Protein 4KRU (pdb70)

CATH classification: 3.20.20.80

Organism: NCBI:txid396359

Secondary structure (DSSP, 8-state):
--SS---PPPP-TTSEEEEEE-GGG-S--HHHHHHTT--EEEEEEEETTTEE-TTHHHHHHHHHTTT-EEEEEEE--TTS-HHHHHHHHHHHHHHTT-----B-EEEE----TT--HHHHHHHHHHHHHHHHHHHS--EEEEEEHHHHHHHS-GGGGGS-EEEE-TT-SSPPP-SS-S--SEEEEEEEE--TT--S-EEEEEE-GGGB------

Structure (mmCIF, N/CA/C/O backbone):
data_4KRU
#
_entry.id   4KRU
#
_cell.length_a   47.770
_cell.length_b   57.620
_cell.length_c   73.420
_cell.angle_alpha   90.00
_cell.angle_beta   90.00
_cell.angle_gamma   90.00
#
_symmetry.space_group_name_H-M   'P 21 21 21'
#
loop_
_entity.id
_entity.type
_entity.pdbx_description
1 polymer 'Autolytic lysozyme'
2 non-polymer 2-acetamido-2-deoxy-alpha-D-glucopyranose
3 non-polymer 2-acetamido-2-deoxy-beta-D-glucopyranose
4 non-polymer 'PHOSPHATE ION'
5 water water
#
loop_
_atom_site.group_PDB
_atom_site.id
_atom_site.type_symbol
_atom_site.label_atom_id
_atom_site.label_alt_id
_atom_site.label_comp_id
_atom_site.label_asym_id
_atom_site.label_entity_id
_atom_site.label_seq_id
_atom_site.pdbx_PDB_ins_code
_atom_site.Cartn_x
_atom_site.Cartn_y
_atom_site.Cartn_z
_atom_site.occupancy
_atom_site.B_iso_or_equiv
_atom_site.auth_seq_id
_atom_site.auth_comp_id
_atom_site.auth_asym_id
_atom_site.auth_atom_id
_atom_site.pdbx_PDB_model_num
ATOM 1 N N . VAL A 1 5 ? 36.945 42.645 14.941 1.00 22.22 -7 VAL A N 1
ATOM 2 C CA . VAL A 1 5 ? 38.063 43.144 14.088 1.00 21.49 -7 VAL A CA 1
ATOM 3 C C . VAL A 1 5 ? 39.257 43.552 14.946 1.00 19.64 -7 VAL A C 1
ATOM 4 O O . VAL A 1 5 ? 39.124 44.350 15.873 1.00 20.90 -7 VAL A O 1
ATOM 8 N N . HIS A 1 6 ? 40.422 43.001 14.624 1.00 16.74 -6 HIS A N 1
ATOM 9 C CA . HIS A 1 6 ? 41.649 43.297 15.357 1.00 15.54 -6 HIS A CA 1
ATOM 10 C C . HIS A 1 6 ? 42.220 44.657 14.986 1.00 13.67 -6 HIS A C 1
ATOM 11 O O . HIS A 1 6 ? 42.214 45.040 13.817 1.00 13.85 -6 HIS A O 1
ATOM 18 N N . HIS A 1 7 ? 42.721 45.377 15.983 1.00 12.10 -5 HIS A N 1
ATOM 19 C CA . HIS A 1 7 ? 43.340 46.673 15.738 1.00 12.11 -5 HIS A CA 1
ATOM 20 C C . HIS A 1 7 ? 44.817 46.592 16.113 1.00 11.08 -5 HIS A C 1
ATOM 21 O O . HIS A 1 7 ? 45.566 47.556 15.968 1.00 10.78 -5 HIS A O 1
ATOM 28 N N . HIS A 1 8 ? 45.217 45.416 16.593 1.00 9.62 -4 HIS A N 1
ATOM 29 C CA . HIS A 1 8 ? 46.600 45.117 16.957 1.00 9.77 -4 HIS A CA 1
ATOM 30 C C . HIS A 1 8 ? 46.700 43.592 16.990 1.00 8.34 -4 HIS A C 1
ATOM 31 O O . HIS A 1 8 ? 45.678 42.907 16.931 1.00 9.56 -4 HIS A O 1
ATOM 38 N N . HIS A 1 9 ? 47.915 43.058 17.062 1.00 8.11 -3 HIS A N 1
ATOM 39 C CA . HIS A 1 9 ? 48.102 41.608 17.087 1.00 8.25 -3 HIS A CA 1
ATOM 40 C C . HIS A 1 9 ? 47.547 40.964 18.350 1.00 8.65 -3 HIS A C 1
ATOM 41 O O . HIS A 1 9 ? 47.893 41.367 19.460 1.00 10.73 -3 HIS A O 1
ATOM 48 N N . HIS A 1 10 ? 46.692 39.962 18.178 1.00 7.61 -2 HIS A N 1
ATOM 49 C CA . HIS A 1 10 ? 46.131 39.237 19.314 1.00 9.18 -2 HIS A CA 1
ATOM 50 C C . HIS A 1 10 ? 46.896 37.932 19.461 1.00 10.72 -2 HIS A C 1
ATOM 51 O O . HIS A 1 10 ? 47.494 37.444 18.502 1.00 12.62 -2 HIS A O 1
ATOM 58 N N . HIS A 1 11 ? 46.879 37.362 20.658 1.00 12.02 -1 HIS A N 1
ATOM 59 C CA . HIS A 1 11 ? 47.552 36.091 20.869 1.00 12.13 -1 HIS A CA 1
ATOM 60 C C . HIS A 1 11 ? 46.790 35.195 21.834 1.00 10.79 -1 HIS A C 1
ATOM 61 O O . HIS A 1 11 ? 46.023 35.667 22.676 1.00 10.78 -1 HIS A O 1
ATOM 68 N N . MET A 1 12 ? 47.005 33.893 21.681 1.00 9.73 1 MET A N 1
ATOM 69 C CA . MET A 1 12 ? 46.367 32.882 22.515 1.00 9.85 1 MET A CA 1
ATOM 70 C C . MET A 1 12 ? 46.651 33.134 23.990 1.00 10.02 1 MET A C 1
ATOM 71 O O . MET A 1 12 ? 47.757 33.538 24.355 1.00 10.22 1 MET A O 1
ATOM 76 N N . GLN A 1 13 ? 45.655 32.897 24.840 1.00 9.97 2 GLN A N 1
ATOM 77 C CA . GLN A 1 13 ? 45.843 33.097 26.271 1.00 10.30 2 GLN A CA 1
ATOM 78 C C . GLN A 1 13 ? 46.646 31.933 26.826 1.00 9.83 2 GLN A C 1
ATOM 79 O O . GLN A 1 13 ? 46.758 30.877 26.202 1.00 9.41 2 GLN A O 1
ATOM 85 N N . SER A 1 14 ? 47.201 32.135 28.012 1.00 9.92 3 SER A N 1
ATOM 86 C CA . SER A 1 14 ? 47.961 31.091 28.673 1.00 10.08 3 SER A CA 1
ATOM 87 C C . SER A 1 14 ? 47.023 30.404 29.654 1.00 10.03 3 SER A C 1
ATOM 88 O O . SER A 1 14 ? 45.901 30.864 29.882 1.00 9.60 3 SER A O 1
ATOM 91 N N . ARG A 1 15 ? 47.472 29.295 30.223 1.00 9.48 4 ARG A N 1
ATOM 92 C CA . ARG A 1 15 ? 46.654 28.591 31.194 1.00 9.75 4 ARG A CA 1
ATOM 93 C C . ARG A 1 15 ? 46.418 29.500 32.392 1.00 10.25 4 ARG A C 1
ATOM 94 O O . ARG A 1 15 ? 47.209 30.404 32.671 1.00 11.59 4 ARG A O 1
ATOM 102 N N . ASN A 1 16 ? 45.315 29.260 33.088 1.00 9.83 5 ASN A N 1
ATOM 103 C CA . ASN A 1 16 ? 44.962 30.039 34.263 1.00 12.06 5 ASN A CA 1
ATOM 104 C C . ASN A 1 16 ? 44.217 29.112 35.211 1.00 12.20 5 ASN A C 1
ATOM 105 O O . ASN A 1 16 ? 43.284 28.419 34.806 1.00 11.42 5 ASN A O 1
ATOM 110 N N . ASN A 1 17 ? 44.636 29.100 36.472 1.00 14.48 6 ASN A N 1
ATOM 111 C CA . ASN A 1 17 ? 44.028 28.236 37.476 1.00 16.48 6 ASN A CA 1
ATOM 112 C C . ASN A 1 17 ? 42.536 28.500 37.668 1.00 16.78 6 ASN A C 1
ATOM 113 O O . ASN A 1 17 ? 41.817 27.654 38.201 1.00 17.87 6 ASN A O 1
ATOM 118 N N . ASN A 1 18 ? 42.068 29.665 37.231 1.00 15.19 7 ASN A N 1
ATOM 119 C CA . ASN A 1 18 ? 40.656 29.999 37.378 1.00 16.03 7 ASN A CA 1
ATOM 120 C C . ASN A 1 18 ? 39.773 29.494 36.242 1.00 13.61 7 ASN A C 1
ATOM 121 O O . ASN A 1 18 ? 38.551 29.619 36.302 1.00 13.52 7 ASN A O 1
ATOM 126 N N . ASN A 1 19 ? 40.380 28.931 35.202 1.00 11.78 8 ASN A N 1
ATOM 127 C CA . ASN A 1 19 ? 39.589 28.390 34.105 1.00 10.69 8 ASN A CA 1
ATOM 128 C C . ASN A 1 19 ? 38.976 27.081 34.584 1.00 9.61 8 ASN A C 1
ATOM 129 O O . ASN A 1 19 ? 39.385 26.533 35.607 1.00 9.92 8 ASN A O 1
ATOM 134 N N . LEU A 1 20 ? 37.992 26.587 33.845 1.00 8.83 9 LEU A N 1
ATOM 135 C CA . LEU A 1 20 ? 37.339 25.334 34.193 1.00 8.70 9 LEU A CA 1
ATOM 136 C C . LEU A 1 20 ? 38.293 24.162 33.987 1.00 8.37 9 LEU A C 1
ATOM 137 O O . LEU A 1 20 ? 38.973 24.073 32.960 1.00 7.84 9 LEU A O 1
ATOM 142 N N . LYS A 1 21 ? 38.346 23.275 34.974 1.00 8.66 10 LYS A N 1
ATOM 143 C CA . LYS A 1 21 ? 39.194 22.089 34.906 1.00 8.53 10 LYS A CA 1
ATOM 144 C C . LYS A 1 21 ? 38.416 21.041 34.124 1.00 6.69 10 LYS A C 1
ATOM 145 O O . LYS A 1 21 ? 37.311 20.671 34.513 1.00 7.45 10 LYS A O 1
ATOM 151 N N . GLY A 1 22 ? 38.980 20.552 33.028 1.00 5.81 11 GLY A N 1
ATOM 152 C CA . GLY A 1 22 ? 38.259 19.559 32.259 1.00 6.42 11 GLY A CA 1
ATOM 153 C C . GLY A 1 22 ? 39.061 18.366 31.787 1.00 6.41 11 GLY A C 1
ATOM 154 O O . GLY A 1 22 ? 40.292 18.336 31.883 1.00 6.76 11 GLY A O 1
ATOM 155 N N . ILE A 1 23 ? 38.337 17.362 31.307 1.00 6.31 12 ILE A N 1
ATOM 156 C CA . ILE A 1 23 ? 38.936 16.157 30.749 1.00 6.30 12 ILE A CA 1
ATOM 157 C C . ILE A 1 23 ? 38.031 15.748 29.600 1.00 6.87 12 ILE A C 1
ATOM 158 O O . ILE A 1 23 ? 36.935 16.291 29.438 1.00 6.54 12 ILE A O 1
ATOM 163 N N . ASP A 1 24 ? 38.502 14.829 28.773 1.00 5.89 13 ASP A N 1
ATOM 164 C CA . ASP A 1 24 ? 37.668 14.303 27.705 1.00 6.54 13 ASP A CA 1
ATOM 165 C C . ASP A 1 24 ? 37.971 12.820 27.653 1.00 6.41 13 ASP A C 1
ATOM 166 O O . ASP A 1 24 ? 39.110 12.395 27.865 1.00 6.64 13 ASP A O 1
ATOM 171 N N . VAL A 1 25 ? 36.929 12.034 27.420 1.00 6.05 14 VAL A N 1
ATOM 172 C CA . VAL A 1 25 ? 37.055 10.588 27.402 1.00 6.64 14 VAL A CA 1
ATOM 173 C C . VAL A 1 25 ? 36.279 9.949 26.262 1.00 6.84 14 VAL A C 1
ATOM 174 O O . VAL A 1 25 ? 35.440 10.590 25.624 1.00 6.57 14 VAL A O 1
ATOM 178 N N . SER A 1 26 ? 36.575 8.675 26.027 1.00 6.07 15 SER A N 1
ATOM 179 C CA . SER A 1 26 ? 35.929 7.880 24.990 1.00 6.99 15 SER A CA 1
ATOM 180 C C . SER A 1 26 ? 35.948 6.429 25.452 1.00 7.89 15 SER A C 1
ATOM 181 O O . SER A 1 26 ? 36.447 6.121 26.538 1.00 7.20 15 SER A O 1
ATOM 184 N N . ASN A 1 27 ? 35.415 5.540 24.622 1.00 9.25 16 ASN A N 1
ATOM 185 C CA . ASN A 1 27 ? 35.377 4.116 24.943 1.00 10.18 16 ASN A CA 1
ATOM 186 C C . ASN A 1 27 ? 36.766 3.578 25.287 1.00 10.30 16 ASN A C 1
ATOM 187 O O . ASN A 1 27 ? 36.894 2.589 26.005 1.00 11.19 16 ASN A O 1
ATOM 192 N N . TRP A 1 28 ? 37.799 4.232 24.764 1.00 9.44 17 TRP A N 1
ATOM 193 C CA . TRP A 1 28 ? 39.186 3.840 25.014 1.00 10.44 17 TRP A CA 1
ATOM 194 C C . TRP A 1 28 ? 39.487 3.771 26.512 1.00 11.27 17 TRP A C 1
ATOM 195 O O . TRP A 1 28 ? 40.311 2.966 26.949 1.00 12.45 17 TRP A O 1
ATOM 206 N N . LYS A 1 29 ? 38.807 4.605 27.296 1.00 10.57 18 LYS A N 1
ATOM 207 C CA . LYS A 1 29 ? 39.011 4.647 28.741 1.00 10.97 18 LYS A CA 1
ATOM 208 C C . LYS A 1 29 ? 38.183 3.623 29.518 1.00 10.86 18 LYS A C 1
ATOM 209 O O . LYS A 1 29 ? 38.418 3.405 30.704 1.00 12.54 18 LYS A O 1
ATOM 215 N N . GLY A 1 30 ? 37.211 3.002 28.859 1.00 10.45 19 GLY A N 1
ATOM 216 C CA . GLY A 1 30 ? 36.388 2.015 29.538 1.00 11.10 19 GLY A CA 1
ATOM 217 C C . GLY A 1 30 ? 35.583 2.595 30.689 1.00 10.78 19 GLY A C 1
ATOM 218 O O . GLY A 1 30 ? 35.139 3.745 30.628 1.00 10.60 19 GLY A O 1
ATOM 219 N N . ASN A 1 31 ? 35.394 1.802 31.742 1.00 10.94 20 ASN A N 1
ATOM 220 C CA . ASN A 1 31 ? 34.627 2.243 32.904 1.00 10.55 20 ASN A CA 1
ATOM 221 C C . ASN A 1 31 ? 35.347 3.329 33.691 1.00 10.40 20 ASN A C 1
ATOM 222 O O . ASN A 1 31 ? 36.531 3.210 33.999 1.00 11.35 20 ASN A O 1
ATOM 227 N N . ILE A 1 32 ? 34.608 4.382 34.019 1.00 8.84 21 ILE A N 1
ATOM 228 C CA . ILE A 1 32 ? 35.138 5.521 34.755 1.00 9.10 21 ILE A CA 1
ATOM 229 C C . ILE A 1 32 ? 34.331 5.766 36.029 1.00 8.88 21 ILE A C 1
ATOM 230 O O . ILE A 1 32 ? 33.109 5.619 36.033 1.00 8.61 21 ILE A O 1
ATOM 235 N N . ASN A 1 33 ? 35.018 6.119 37.112 1.00 8.70 22 ASN A N 1
ATOM 236 C CA . ASN A 1 33 ? 34.342 6.430 38.366 1.00 9.01 22 ASN A CA 1
ATOM 237 C C . ASN A 1 33 ? 34.274 7.952 38.414 1.00 9.02 22 ASN A C 1
ATOM 238 O O . ASN A 1 33 ? 35.253 8.619 38.753 1.00 7.95 22 ASN A O 1
ATOM 243 N N . PHE A 1 34 ? 33.116 8.501 38.073 1.00 9.05 23 PHE A N 1
ATOM 244 C CA . PHE A 1 34 ? 32.952 9.944 38.046 1.00 8.70 23 PHE A CA 1
ATOM 245 C C . PHE A 1 34 ? 32.880 10.627 39.397 1.00 8.64 23 PHE A C 1
ATOM 246 O O . PHE A 1 34 ? 33.048 11.838 39.485 1.00 8.83 23 PHE A O 1
ATOM 254 N N . GLU A 1 35 ? 32.636 9.865 40.456 1.00 9.86 24 GLU A N 1
ATOM 255 C CA . GLU A 1 35 ? 32.611 10.472 41.775 1.00 10.47 24 GLU A CA 1
ATOM 256 C C . GLU A 1 35 ? 34.074 10.823 42.071 1.00 9.08 24 GLU A C 1
ATOM 257 O O . GLU A 1 35 ? 34.377 11.884 42.617 1.00 9.42 24 GLU A O 1
ATOM 263 N N . SER A 1 36 ? 34.980 9.933 41.677 1.00 9.19 25 SER A N 1
ATOM 264 C CA . SER A 1 36 ? 36.407 10.169 41.869 1.00 9.26 25 SER A CA 1
ATOM 265 C C . SER A 1 36 ? 36.855 11.349 41.003 1.00 8.76 25 SER A C 1
ATOM 266 O O . SER A 1 36 ? 37.627 12.197 41.447 1.00 8.61 25 SER A O 1
ATOM 269 N N . VAL A 1 37 ? 36.366 11.400 39.766 1.00 7.72 26 VAL A N 1
ATOM 270 C CA . VAL A 1 37 ? 36.712 12.490 38.860 1.00 7.57 26 VAL A CA 1
ATOM 271 C C . VAL A 1 37 ? 36.298 13.823 39.487 1.00 7.69 26 VAL A C 1
ATOM 272 O O . VAL A 1 37 ? 37.074 14.779 39.514 1.00 8.36 26 VAL A O 1
ATOM 276 N N . LYS A 1 38 ? 35.070 13.876 39.997 1.00 7.65 27 LYS A N 1
ATOM 277 C CA . LYS A 1 38 ? 34.556 15.083 40.630 1.00 8.43 27 LYS A CA 1
ATOM 278 C C . LYS A 1 38 ? 35.413 15.489 41.831 1.00 8.60 27 LYS A C 1
ATOM 279 O O . LYS A 1 38 ? 35.735 16.665 42.007 1.00 8.95 27 LYS A O 1
ATOM 285 N N . ASN A 1 39 ? 35.794 14.511 42.648 1.00 9.13 28 ASN A N 1
ATOM 286 C CA . ASN A 1 39 ? 36.597 14.798 43.833 1.00 9.99 28 ASN A CA 1
ATOM 287 C C . ASN A 1 39 ? 38.007 15.281 43.517 1.00 10.07 28 ASN A C 1
ATOM 288 O O . ASN A 1 39 ? 38.704 15.797 44.391 1.00 10.53 28 ASN A O 1
ATOM 293 N N . ASP A 1 40 ? 38.418 15.120 42.264 1.00 9.40 29 ASP A N 1
ATOM 294 C CA . ASP A 1 40 ? 39.735 15.565 41.820 1.00 10.07 29 ASP A CA 1
ATOM 295 C C . ASP A 1 40 ? 39.681 17.042 41.431 1.00 9.72 29 ASP A C 1
ATOM 296 O O . ASP A 1 40 ? 40.703 17.646 41.105 1.00 11.78 29 ASP A O 1
ATOM 301 N N . GLY A 1 41 ? 38.486 17.622 41.469 1.00 8.64 30 GLY A N 1
ATOM 302 C CA . GLY A 1 41 ? 38.341 19.022 41.110 1.00 8.81 30 GLY A CA 1
ATOM 303 C C . GLY A 1 41 ? 37.948 19.240 39.660 1.00 8.33 30 GLY A C 1
ATOM 304 O O . GLY A 1 41 ? 37.839 20.380 39.212 1.00 9.64 30 GLY A O 1
ATOM 305 N N . VAL A 1 42 ? 37.742 18.156 38.917 1.00 8.56 31 VAL A N 1
ATOM 306 C CA . VAL A 1 42 ? 37.348 18.273 37.517 1.00 8.53 31 VAL A CA 1
ATOM 307 C C . VAL A 1 42 ? 35.945 18.884 37.462 1.00 8.10 31 VAL A C 1
ATOM 308 O O . VAL A 1 42 ? 35.080 18.539 38.267 1.00 9.28 31 VAL A O 1
ATOM 312 N N . GLU A 1 43 ? 35.723 19.791 36.515 1.00 6.88 32 GLU A N 1
ATOM 313 C CA . GLU A 1 43 ? 34.431 20.463 36.389 1.00 6.53 32 GLU A CA 1
ATOM 314 C C . GLU A 1 43 ? 33.713 20.177 35.078 1.00 7.30 32 GLU A C 1
ATOM 315 O O . GLU A 1 43 ? 32.488 20.261 35.011 1.00 7.85 32 GLU A O 1
ATOM 321 N N . VAL A 1 44 ? 34.476 19.841 34.044 1.00 6.80 33 VAL A N 1
ATOM 322 C CA . VAL A 1 44 ? 33.918 19.578 32.721 1.00 6.30 33 VAL A CA 1
ATOM 323 C C . VAL A 1 44 ? 34.418 18.268 32.131 1.00 6.05 33 VAL A C 1
ATOM 324 O O . VAL A 1 44 ? 35.607 17.949 32.221 1.00 6.94 33 VAL A O 1
ATOM 328 N N . VAL A 1 45 ? 33.506 17.513 31.526 1.00 6.25 34 VAL A N 1
ATOM 329 C CA . VAL A 1 45 ? 33.861 16.257 30.885 1.00 6.40 34 VAL A CA 1
ATOM 330 C C . VAL A 1 45 ? 33.297 16.205 29.468 1.00 6.00 34 VAL A C 1
ATOM 331 O O . VAL A 1 45 ? 32.076 16.270 29.279 1.00 6.25 34 VAL A O 1
ATOM 335 N N . TYR A 1 46 ? 34.179 16.130 28.474 1.00 6.17 35 TYR A N 1
ATOM 336 C CA . TYR A 1 46 ? 33.729 15.992 27.097 1.00 5.31 35 TYR A CA 1
ATOM 337 C C . TYR A 1 46 ? 33.744 14.495 26.831 1.00 5.90 35 TYR A C 1
ATOM 338 O O . TYR A 1 46 ? 34.659 13.778 27.255 1.00 6.03 35 TYR A O 1
ATOM 347 N N . ILE A 1 47 ? 32.722 14.034 26.125 1.00 6.41 36 ILE A N 1
ATOM 348 C CA . ILE A 1 47 ? 32.530 12.620 25.855 1.00 6.00 36 ILE A CA 1
ATOM 349 C C . ILE A 1 47 ? 32.423 12.311 24.369 1.00 5.70 36 ILE A C 1
ATOM 350 O O . ILE A 1 47 ? 31.681 12.977 23.652 1.00 6.17 36 ILE A O 1
ATOM 355 N N . LYS A 1 48 ? 33.159 11.307 23.900 1.00 6.04 37 LYS A N 1
ATOM 356 C CA . LYS A 1 48 ? 33.065 10.937 22.495 1.00 5.89 37 LYS A CA 1
ATOM 357 C C . LYS A 1 48 ? 31.710 10.283 22.259 1.00 6.62 37 LYS A C 1
ATOM 358 O O . LYS A 1 48 ? 31.290 9.398 23.011 1.00 6.37 37 LYS A O 1
ATOM 364 N N . ALA A 1 49 ? 31.028 10.716 21.207 1.00 6.49 38 ALA A N 1
ATOM 365 C CA . ALA A 1 49 ? 29.729 10.154 20.883 1.00 6.18 38 ALA A CA 1
ATOM 366 C C . ALA A 1 49 ? 29.798 9.289 19.633 1.00 6.93 38 ALA A C 1
ATOM 367 O O . ALA A 1 49 ? 29.430 8.110 19.652 1.00 7.39 38 ALA A O 1
ATOM 369 N N . THR A 1 50 ? 30.307 9.873 18.554 1.00 6.34 39 THR A N 1
ATOM 370 C CA . THR A 1 50 ? 30.360 9.186 17.274 1.00 7.03 39 THR A CA 1
ATOM 371 C C . THR A 1 50 ? 31.622 9.465 16.475 1.00 6.84 39 THR A C 1
ATOM 372 O O . THR A 1 50 ? 32.402 10.358 16.806 1.00 6.68 39 THR A O 1
ATOM 376 N N . GLU A 1 51 ? 31.811 8.680 15.417 1.00 6.60 40 GLU A N 1
ATOM 377 C CA . GLU A 1 51 ? 32.938 8.843 14.510 1.00 7.12 40 GLU A CA 1
ATOM 378 C C . GLU A 1 51 ? 32.468 8.472 13.111 1.00 7.58 40 GLU A C 1
ATOM 379 O O . GLU A 1 51 ? 31.835 7.433 12.912 1.00 7.71 40 GLU A O 1
ATOM 385 N N . GLY A 1 52 ? 32.775 9.329 12.143 1.00 7.99 41 GLY A N 1
ATOM 386 C CA . GLY A 1 52 ? 32.357 9.066 10.780 1.00 8.55 41 GLY A CA 1
ATOM 387 C C . GLY A 1 52 ? 30.846 8.984 10.726 1.00 7.77 41 GLY A C 1
ATOM 388 O O . GLY A 1 52 ? 30.156 9.695 11.451 1.00 9.01 41 GLY A O 1
ATOM 389 N N . ASN A 1 53 ? 30.316 8.120 9.870 1.00 8.82 42 ASN A N 1
ATOM 390 C CA . ASN A 1 53 ? 28.870 7.984 9.774 1.00 9.38 42 ASN A CA 1
ATOM 391 C C . ASN A 1 53 ? 28.456 6.560 10.116 1.00 10.45 42 ASN A C 1
ATOM 392 O O . ASN A 1 53 ? 27.400 6.099 9.693 1.00 12.35 42 ASN A O 1
ATOM 397 N N . TYR A 1 54 ? 29.278 5.869 10.903 1.00 9.39 43 TYR A N 1
ATOM 398 C CA . TYR A 1 54 ? 28.976 4.486 11.253 1.00 9.70 43 TYR A CA 1
ATOM 399 C C . TYR A 1 54 ? 29.324 4.060 12.678 1.00 9.53 43 TYR A C 1
ATOM 400 O O . TYR A 1 54 ? 28.712 3.141 13.214 1.00 9.84 43 TYR A O 1
ATOM 409 N N . PHE A 1 55 ? 30.296 4.716 13.300 1.00 9.33 44 PHE A N 1
ATOM 410 C CA . PHE A 1 55 ? 30.707 4.314 14.641 1.00 9.16 44 PHE A CA 1
ATOM 411 C C . PHE A 1 55 ? 30.088 5.070 15.805 1.00 8.71 44 PHE A C 1
ATOM 412 O O . PHE A 1 55 ? 30.112 6.301 15.865 1.00 8.78 44 PHE A O 1
ATOM 426 N N . LYS A 1 56 ? 29.526 4.295 16.726 1.00 7.71 45 LYS A N 1
ATOM 427 C CA . LYS A 1 56 ? 28.894 4.810 17.934 1.00 8.16 45 LYS A CA 1
ATOM 428 C C . LYS A 1 56 ? 29.737 4.395 19.130 1.00 8.08 45 LYS A C 1
ATOM 429 O O . LYS A 1 56 ? 30.046 3.211 19.295 1.00 8.36 45 LYS A O 1
ATOM 435 N N . ASP A 1 57 ? 30.107 5.359 19.966 1.00 7.43 46 ASP A N 1
ATOM 436 C CA . ASP A 1 57 ? 30.910 5.049 21.142 1.00 7.56 46 ASP A CA 1
ATOM 437 C C . ASP A 1 57 ? 29.996 4.390 22.169 1.00 7.31 46 ASP A C 1
ATOM 438 O 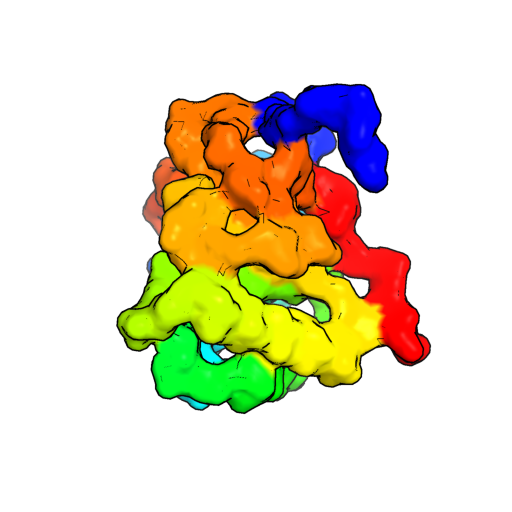O . ASP A 1 57 ? 29.058 5.010 22.670 1.00 7.54 46 ASP A O 1
ATOM 443 N N . LYS A 1 58 ? 30.277 3.129 22.473 1.00 7.08 47 LYS A N 1
ATOM 444 C CA . LYS A 1 58 ? 29.461 2.356 23.405 1.00 8.14 47 LYS A CA 1
ATOM 445 C C . LYS A 1 58 ? 29.322 2.946 24.803 1.00 8.29 47 LYS A C 1
ATOM 446 O O . LYS A 1 58 ? 28.310 2.723 25.469 1.00 9.81 47 LYS A O 1
ATOM 452 N N . TYR A 1 59 ? 30.321 3.702 25.246 1.00 6.92 48 TYR A N 1
ATOM 453 C CA . TYR A 1 59 ? 30.293 4.269 26.589 1.00 8.01 48 TYR A CA 1
ATOM 454 C C . TYR A 1 59 ? 29.693 5.663 26.718 1.00 7.12 48 TYR A C 1
ATOM 455 O O . TYR A 1 59 ? 29.635 6.208 27.819 1.00 6.95 48 TYR A O 1
ATOM 464 N N . ALA A 1 60 ? 29.229 6.235 25.612 1.00 7.30 49 ALA A N 1
ATOM 465 C CA . ALA A 1 60 ? 28.669 7.580 25.649 1.00 6.72 49 ALA A CA 1
ATOM 466 C C . ALA A 1 60 ? 27.559 7.763 26.680 1.00 7.44 49 ALA A C 1
ATOM 467 O O . ALA A 1 60 ? 27.576 8.724 27.448 1.00 6.64 49 ALA A O 1
ATOM 469 N N . LYS A 1 61 ? 26.599 6.844 26.710 1.00 6.90 50 LYS A N 1
ATOM 470 C CA . LYS A 1 61 ? 25.492 6.966 27.649 1.00 7.42 50 LYS A CA 1
ATOM 471 C C . LYS A 1 61 ? 25.910 6.851 29.109 1.00 7.44 50 LYS A C 1
ATOM 472 O O . LYS A 1 61 ? 25.531 7.687 29.933 1.00 7.37 50 LYS A O 1
ATOM 478 N N . GLN A 1 62 ? 26.691 5.829 29.442 1.00 7.57 51 GLN A N 1
ATOM 479 C CA . GLN A 1 62 ? 27.096 5.674 30.831 1.00 8.25 51 GLN A CA 1
ATOM 480 C C . GLN A 1 62 ? 28.014 6.802 31.283 1.00 8.07 51 GLN A C 1
ATOM 481 O O . GLN A 1 62 ? 28.000 7.182 32.453 1.00 7.96 51 GLN A O 1
ATOM 487 N N . ASN A 1 63 ? 28.803 7.350 30.363 1.00 6.92 52 ASN A N 1
ATOM 488 C CA . ASN A 1 63 ? 29.682 8.456 30.721 1.00 7.04 52 ASN A CA 1
ATOM 489 C C . ASN A 1 63 ? 28.852 9.712 30.966 1.00 6.65 52 ASN A C 1
ATOM 490 O O . ASN A 1 63 ? 29.089 10.448 31.924 1.00 7.14 52 ASN A O 1
ATOM 495 N N . TYR A 1 64 ? 27.867 9.941 30.104 1.00 5.82 53 T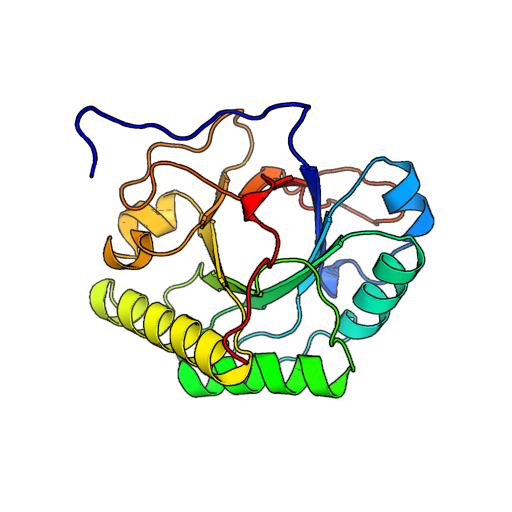YR A N 1
ATOM 496 C CA . TYR A 1 64 ? 26.987 11.094 30.240 1.00 6.87 53 TYR A CA 1
ATOM 497 C C . TYR A 1 64 ? 26.217 11.045 31.562 1.00 6.87 53 TYR A C 1
ATOM 498 O O . TYR A 1 64 ? 26.227 12.005 32.333 1.00 6.60 53 TYR A O 1
ATOM 507 N N . GLU A 1 65 ? 25.553 9.923 31.825 1.00 6.70 54 GLU A N 1
ATOM 508 C CA . GLU A 1 65 ? 24.773 9.788 33.050 1.00 7.33 54 GLU A CA 1
ATOM 509 C C . GLU A 1 65 ? 25.655 9.765 34.294 1.00 6.97 54 GLU A C 1
ATOM 510 O O . GLU A 1 65 ? 25.304 10.351 35.321 1.00 7.34 54 GLU A O 1
ATOM 516 N N . GLY A 1 66 ? 26.803 9.100 34.201 1.00 6.61 55 GLY A N 1
ATOM 517 C CA . GLY A 1 66 ? 27.712 9.030 35.332 1.00 7.59 55 GLY A CA 1
ATOM 518 C C . GLY A 1 66 ? 28.261 10.393 35.714 1.00 6.79 55 GLY A C 1
ATOM 519 O O . GLY A 1 66 ? 28.348 10.739 36.894 1.00 7.86 55 GLY A O 1
ATOM 520 N N . ALA A 1 67 ? 28.632 11.181 34.713 1.00 5.81 56 ALA A N 1
ATOM 521 C CA . ALA A 1 67 ? 29.172 12.510 34.967 1.00 6.76 56 ALA A CA 1
ATOM 522 C C . ALA A 1 67 ? 28.088 13.446 35.488 1.00 5.68 56 ALA A C 1
ATOM 523 O O . ALA A 1 67 ? 28.291 14.173 36.463 1.00 6.81 56 ALA A O 1
ATOM 525 N N . LYS A 1 68 ? 26.924 13.418 34.849 1.00 5.89 57 LYS A N 1
ATOM 526 C CA . LYS A 1 68 ? 25.835 14.294 35.254 1.00 7.04 57 LYS A CA 1
ATOM 527 C C . LYS A 1 68 ? 25.323 14.039 36.665 1.00 6.43 57 LYS A C 1
ATOM 528 O O . LYS A 1 68 ? 24.973 14.984 37.371 1.00 7.02 57 LYS A O 1
ATOM 534 N N . GLU A 1 69 ? 25.286 12.780 37.094 1.00 6.99 58 GLU A N 1
ATOM 535 C CA . GLU A 1 69 ? 24.785 12.498 38.433 1.00 7.53 58 GLU A CA 1
ATOM 536 C C . GLU A 1 69 ? 25.718 13.013 39.526 1.00 7.37 58 GLU A C 1
ATOM 537 O O . GLU A 1 69 ? 25.332 13.084 40.693 1.00 7.85 58 GLU A O 1
ATOM 543 N N . GLN A 1 70 ? 26.939 13.389 39.146 1.00 7.00 59 GLN A N 1
ATOM 544 C CA . GLN A 1 70 ? 27.902 13.942 40.092 1.00 8.06 59 GLN A CA 1
ATOM 545 C C . GLN A 1 70 ? 27.972 15.466 39.945 1.00 8.37 59 GLN A C 1
ATOM 546 O O . GLN A 1 70 ? 28.777 16.126 40.601 1.00 9.68 59 GLN A O 1
ATOM 552 N N . GLY A 1 71 ? 27.137 16.020 39.069 1.00 7.04 60 GLY A N 1
ATOM 553 C CA . GLY A 1 71 ? 27.107 17.464 38.886 1.00 8.01 60 GLY A CA 1
ATOM 554 C C . GLY A 1 71 ? 28.153 18.039 37.952 1.00 8.68 60 GLY A C 1
ATOM 555 O O . GLY A 1 71 ? 28.380 19.250 37.938 1.00 10.61 60 GLY A O 1
ATOM 556 N N . LEU A 1 72 ? 28.795 17.182 37.169 1.00 7.24 61 LEU A N 1
ATOM 557 C CA . LEU A 1 72 ? 29.809 17.641 36.233 1.00 7.30 61 LEU A CA 1
ATOM 558 C C . LEU A 1 72 ? 29.154 18.166 34.965 1.00 7.68 61 LEU A C 1
ATOM 559 O O . LEU A 1 72 ? 28.129 17.640 34.525 1.00 8.60 61 LEU A O 1
ATOM 564 N N . SER A 1 73 ? 29.725 19.223 34.396 1.00 7.29 62 SER A N 1
ATOM 565 C CA . SER A 1 73 ? 29.213 19.770 33.146 1.00 7.64 62 SER A CA 1
ATOM 566 C C . SER A 1 73 ? 29.712 18.831 32.061 1.00 7.16 62 SER A C 1
ATOM 567 O O . SER A 1 73 ? 30.837 18.331 32.138 1.00 8.60 62 SER A O 1
ATOM 570 N N . VAL A 1 74 ? 28.889 18.588 31.050 1.00 6.93 63 VAL A N 1
ATOM 571 C CA . VAL A 1 74 ? 29.284 17.676 29.990 1.00 7.05 63 VAL A CA 1
ATOM 572 C C . VAL A 1 74 ? 29.055 18.199 28.586 1.00 6.58 63 VAL A C 1
ATOM 573 O O . VAL A 1 74 ? 28.173 19.022 28.344 1.00 6.61 63 VAL A O 1
ATOM 577 N N . GLY A 1 75 ? 29.879 17.707 27.669 1.00 6.01 64 GLY A N 1
ATOM 578 C CA . GLY A 1 75 ? 29.769 18.053 26.269 1.00 6.16 64 GLY A CA 1
ATOM 579 C C . GLY A 1 75 ? 30.083 16.792 25.487 1.00 5.48 64 GLY A C 1
ATOM 580 O O . GLY A 1 75 ? 30.644 15.841 26.041 1.00 6.04 64 GLY A O 1
ATOM 581 N N . PHE A 1 76 ? 29.717 16.772 24.212 1.00 5.47 65 PHE A N 1
ATOM 582 C CA . PHE A 1 76 ? 29.979 15.620 23.354 1.00 5.54 65 PHE A CA 1
ATOM 583 C C . PHE A 1 76 ? 30.785 16.047 22.140 1.00 5.28 65 PHE A C 1
ATOM 584 O O . PHE A 1 76 ? 30.695 17.195 21.697 1.00 5.63 65 PHE A O 1
ATOM 592 N N . TYR A 1 77 ? 31.575 15.126 21.601 1.00 5.37 66 TYR A N 1
ATOM 593 C CA . TYR A 1 77 ? 32.327 15.429 20.397 1.00 5.73 66 TYR A CA 1
ATOM 594 C C . TYR A 1 77 ? 32.172 14.316 19.372 1.00 5.91 66 TYR A C 1
ATOM 595 O O . TYR A 1 77 ? 31.858 13.163 19.703 1.00 5.75 66 TYR A O 1
ATOM 604 N N . HIS A 1 78 ? 32.367 14.696 18.116 1.00 5.81 67 HIS A N 1
ATOM 605 C CA . HIS A 1 78 ? 32.265 13.790 16.986 1.00 5.70 67 HIS A CA 1
ATOM 606 C C . HIS A 1 78 ? 33.601 13.764 16.260 1.00 6.11 67 HIS A C 1
ATOM 607 O O . HIS A 1 78 ? 34.149 14.819 15.935 1.00 6.54 67 HIS A O 1
ATOM 614 N N . PHE A 1 79 ? 34.131 12.571 16.013 1.00 5.95 68 PHE A N 1
ATOM 615 C CA . PHE A 1 79 ? 35.393 12.464 15.295 1.00 6.39 68 PHE A CA 1
ATOM 616 C C . PHE A 1 79 ? 35.051 12.447 13.809 1.00 6.87 68 PHE A C 1
ATOM 617 O O . PHE A 1 79 ? 34.495 11.475 13.291 1.00 7.03 68 PHE A O 1
ATOM 625 N N . PHE A 1 80 ? 35.393 13.536 13.133 1.00 7.19 69 PHE A N 1
ATOM 6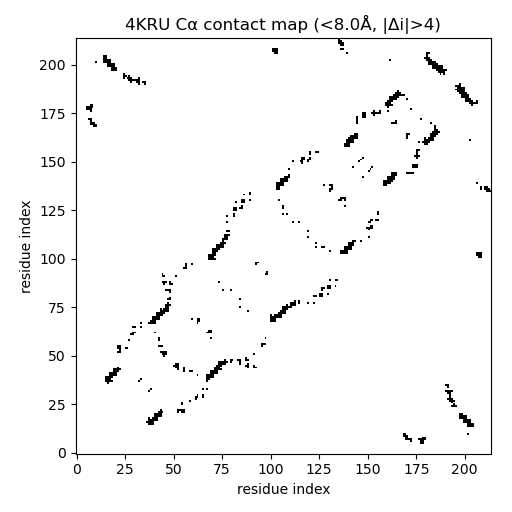26 C CA . PHE A 1 80 ? 35.102 13.707 11.716 1.00 7.23 69 PHE A CA 1
ATOM 627 C C . PHE A 1 80 ? 35.941 12.849 10.777 1.00 7.59 69 PHE A C 1
ATOM 628 O O . PHE A 1 80 ? 37.143 12.687 10.967 1.00 8.31 69 PHE A O 1
ATOM 636 N N . ARG A 1 81 ? 35.283 12.294 9.767 1.00 8.31 70 ARG A N 1
ATOM 637 C CA . ARG A 1 81 ? 35.954 11.499 8.745 1.00 8.36 70 ARG A CA 1
ATOM 638 C C . ARG A 1 81 ? 35.499 12.132 7.438 1.00 8.90 70 ARG A C 1
ATOM 639 O O . ARG A 1 81 ? 34.373 11.917 6.984 1.00 9.53 70 ARG A O 1
ATOM 647 N N . ALA A 1 82 ? 36.385 12.931 6.852 1.00 9.86 71 ALA A N 1
ATOM 648 C CA . ALA A 1 82 ? 36.100 13.672 5.628 1.00 10.97 71 ALA A CA 1
ATOM 649 C C . ALA A 1 82 ? 35.713 12.859 4.397 1.00 12.20 71 ALA A C 1
ATOM 650 O O . ALA A 1 82 ? 35.243 13.428 3.413 1.00 13.38 71 ALA A O 1
ATOM 652 N N . ASN A 1 83 ? 35.904 11.544 4.443 1.00 12.51 72 ASN A N 1
ATOM 653 C CA . ASN A 1 83 ? 35.544 10.698 3.310 1.00 14.06 72 ASN A CA 1
ATOM 654 C C . ASN A 1 83 ? 34.062 10.330 3.365 1.00 13.13 72 ASN A C 1
ATOM 655 O O . ASN A 1 83 ? 33.555 9.611 2.502 1.00 14.70 72 ASN A O 1
ATOM 660 N N . LYS A 1 84 ? 33.375 10.827 4.391 1.00 11.83 73 LYS A N 1
ATOM 661 C CA . LYS A 1 84 ? 31.945 10.589 4.571 1.00 11.77 73 LYS A CA 1
ATOM 662 C C . LYS A 1 84 ? 31.232 11.937 4.517 1.00 10.32 73 LYS A C 1
ATOM 663 O O . LYS A 1 84 ? 31.820 12.964 4.854 1.00 10.62 73 LYS A O 1
ATOM 669 N N . GLY A 1 85 ? 29.972 11.934 4.096 1.00 10.45 74 GLY A N 1
ATOM 670 C CA . GLY A 1 85 ? 29.217 13.172 4.000 1.00 10.11 74 GLY A CA 1
ATOM 671 C C . GLY A 1 85 ? 29.194 13.987 5.279 1.00 10.06 74 GLY A C 1
ATOM 672 O O . GLY A 1 85 ? 29.040 13.438 6.370 1.00 9.86 74 GLY A O 1
ATOM 673 N N . ALA A 1 86 ? 29.333 15.303 5.141 1.00 10.02 75 ALA A N 1
ATOM 674 C CA . ALA A 1 86 ? 29.339 16.207 6.287 1.00 10.29 75 ALA A CA 1
ATOM 675 C C . ALA A 1 86 ? 27.982 16.270 6.982 1.00 9.99 75 ALA A C 1
ATOM 676 O O . ALA A 1 86 ? 27.894 16.102 8.198 1.00 9.63 75 ALA A O 1
ATOM 678 N N . LYS A 1 87 ? 26.922 16.521 6.221 1.00 9.87 76 LYS A N 1
ATOM 679 C CA . LYS A 1 87 ? 25.590 16.585 6.808 1.00 10.57 76 LYS A CA 1
ATOM 680 C C . LYS A 1 87 ? 25.190 15.213 7.335 1.00 9.92 76 LYS A C 1
ATOM 681 O O . LYS A 1 87 ? 24.512 15.107 8.356 1.00 9.97 76 LYS A O 1
ATOM 687 N N . ASP A 1 88 ? 25.616 14.166 6.637 1.00 10.07 77 ASP A N 1
ATOM 688 C CA . ASP A 1 88 ? 25.325 12.798 7.048 1.00 10.82 77 ASP A CA 1
ATOM 689 C C . ASP A 1 88 ? 25.894 12.573 8.450 1.00 9.60 77 ASP A C 1
ATOM 690 O O . ASP A 1 88 ? 25.203 12.069 9.337 1.00 9.77 77 ASP A O 1
ATOM 695 N N . GLN A 1 89 ? 27.151 12.959 8.649 1.00 9.11 78 GLN A N 1
ATOM 696 C CA . GLN A 1 89 ? 27.799 12.802 9.949 1.00 8.27 78 GLN A CA 1
ATOM 697 C C . GLN A 1 89 ? 27.141 13.636 11.043 1.00 7.95 78 GLN A C 1
ATOM 698 O O . GLN A 1 89 ? 27.037 13.188 12.183 1.00 7.70 78 GLN A O 1
ATOM 704 N N . ALA A 1 90 ? 26.705 14.844 10.699 1.00 7.57 79 ALA A N 1
ATOM 705 C CA . ALA A 1 90 ? 26.050 15.717 11.666 1.00 8.46 79 ALA A CA 1
ATOM 706 C C . ALA A 1 90 ? 24.778 15.044 12.167 1.00 7.93 79 ALA A C 1
ATOM 707 O O . ALA A 1 90 ? 24.477 15.065 13.362 1.00 8.95 79 ALA A O 1
ATOM 709 N N . ASN A 1 91 ? 24.032 14.444 11.248 1.00 8.49 80 ASN A N 1
ATOM 710 C CA . ASN A 1 91 ? 22.800 13.763 11.614 1.00 8.02 80 ASN A CA 1
ATOM 711 C C . ASN A 1 91 ? 23.070 12.483 12.400 1.00 7.48 80 ASN A C 1
ATOM 712 O O . ASN A 1 91 ? 22.337 12.159 13.329 1.00 8.15 80 ASN A O 1
ATOM 717 N N . PHE A 1 92 ? 24.124 11.763 12.033 1.00 7.33 81 PHE A N 1
ATOM 718 C CA . PHE A 1 92 ? 24.487 10.528 12.727 1.00 7.76 81 PHE A CA 1
ATOM 719 C C . PHE A 1 92 ? 24.843 10.853 14.186 1.00 7.44 81 PHE A C 1
ATOM 720 O O . PHE A 1 92 ? 24.430 10.159 15.117 1.00 8.42 81 PHE A O 1
ATOM 728 N N . PHE A 1 93 ? 25.611 11.925 14.357 1.00 6.64 82 PHE A N 1
ATOM 729 C CA . PHE A 1 93 ? 26.061 12.426 15.653 1.00 7.27 82 PHE A CA 1
ATOM 730 C C . PHE A 1 93 ? 24.864 12.788 16.535 1.00 7.19 82 PHE A C 1
ATOM 731 O O . PHE A 1 93 ? 24.695 12.243 17.629 1.00 7.13 82 PHE A O 1
ATOM 739 N N . ILE A 1 94 ? 24.013 13.685 16.049 1.00 7.16 83 ILE A N 1
ATOM 740 C CA . ILE A 1 94 ? 22.850 14.107 16.820 1.00 7.42 83 ILE A CA 1
ATOM 741 C C . ILE A 1 94 ? 21.841 12.980 17.045 1.00 7.52 83 ILE A C 1
ATOM 742 O O . ILE A 1 94 ? 21.250 12.882 18.124 1.00 7.64 83 ILE A O 1
ATOM 747 N N . ASP A 1 95 ? 21.643 12.129 16.042 1.00 8.18 84 ASP A N 1
ATOM 748 C CA . ASP A 1 95 ? 20.713 11.012 16.196 1.00 7.93 84 ASP A CA 1
ATOM 749 C C . ASP A 1 95 ? 21.155 10.125 17.358 1.00 8.33 84 ASP A C 1
ATOM 750 O O . ASP A 1 95 ? 20.329 9.644 18.132 1.00 8.73 84 ASP A O 1
ATOM 755 N N . TYR A 1 96 ? 22.461 9.908 17.490 1.00 7.40 85 TYR A N 1
ATOM 756 C CA . TYR A 1 96 ? 22.951 9.070 18.575 1.00 7.39 85 TYR A CA 1
ATOM 757 C C . TYR A 1 96 ? 22.731 9.729 19.933 1.00 7.21 85 TYR A C 1
ATOM 758 O O . TYR A 1 96 ? 22.353 9.057 20.892 1.00 8.11 85 TYR A O 1
ATOM 767 N N . LEU A 1 97 ? 22.954 11.039 20.022 1.00 7.42 86 LEU A N 1
ATOM 768 C CA . LEU A 1 97 ? 22.737 11.735 21.288 1.00 6.91 86 LEU A CA 1
ATOM 769 C C . LEU A 1 97 ? 21.283 11.570 21.717 1.00 7.48 86 LEU A C 1
ATOM 770 O O . LEU A 1 97 ? 20.992 11.392 22.898 1.00 7.50 86 LEU A O 1
ATOM 775 N N . ASN A 1 98 ? 20.366 11.628 20.758 1.00 7.68 87 ASN A N 1
ATOM 776 C CA . ASN A 1 98 ? 18.961 11.452 21.090 1.00 8.85 87 ASN A CA 1
ATOM 777 C C . ASN A 1 98 ? 18.672 9.998 21.452 1.00 9.50 87 ASN A C 1
ATOM 778 O O . ASN A 1 98 ? 17.873 9.728 22.344 1.00 9.79 87 ASN A O 1
ATOM 783 N N . GLU A 1 99 ? 19.331 9.064 20.772 1.00 8.86 88 GLU A N 1
ATOM 784 C CA . GLU A 1 99 ? 19.135 7.648 21.058 1.00 10.16 88 GLU A CA 1
ATOM 785 C C . GLU A 1 99 ? 19.493 7.323 22.507 1.00 10.21 88 GLU A C 1
ATOM 786 O O . GLU A 1 99 ? 18.799 6.547 23.164 1.00 10.86 88 GLU A O 1
ATOM 792 N N . ILE A 1 100 ? 20.574 7.914 23.010 1.00 9.85 89 ILE A N 1
ATOM 793 C CA . ILE A 1 100 ? 20.997 7.650 24.382 1.00 9.41 89 ILE A CA 1
ATOM 794 C C . ILE A 1 100 ? 20.329 8.568 25.403 1.00 9.62 89 ILE A C 1
ATOM 795 O O . ILE A 1 100 ? 20.640 8.511 26.593 1.00 10.47 89 ILE A O 1
ATOM 800 N N . GLY A 1 101 ? 19.411 9.407 24.934 1.00 8.85 90 GLY A N 1
ATOM 801 C CA . GLY A 1 101 ? 18.699 10.307 25.825 1.00 8.64 90 GLY A CA 1
ATOM 802 C C . GLY A 1 101 ? 19.527 11.422 26.436 1.00 8.02 90 GLY A C 1
ATOM 803 O O . GLY A 1 101 ? 19.185 11.940 27.499 1.00 9.11 90 GLY A O 1
ATOM 804 N N . ALA A 1 102 ? 20.613 11.802 25.771 1.00 8.37 91 ALA A N 1
ATOM 805 C CA . ALA A 1 102 ? 21.471 12.872 26.272 1.00 8.64 91 ALA A CA 1
ATOM 806 C C . ALA A 1 102 ? 20.915 14.190 25.755 1.00 8.97 91 ALA A C 1
ATOM 807 O O . ALA A 1 102 ? 21.355 14.701 24.724 1.00 9.16 91 ALA A O 1
ATOM 809 N N . VAL A 1 103 ? 19.946 14.736 26.485 1.00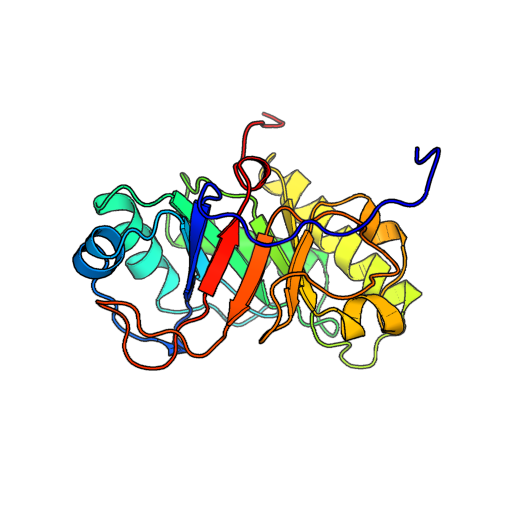 8.69 92 VAL A N 1
ATOM 810 C CA . VAL A 1 103 ? 19.286 15.972 26.084 1.00 9.08 92 VAL A CA 1
ATOM 811 C C . VAL A 1 103 ? 19.507 17.147 27.029 1.00 9.69 92 VAL A C 1
ATOM 812 O O . VAL A 1 103 ? 18.758 18.123 27.000 1.00 11.34 92 VAL A O 1
ATOM 816 N N . ASN A 1 104 ? 20.536 17.061 27.864 1.00 7.99 93 ASN A N 1
ATOM 817 C CA . ASN A 1 104 ? 20.822 18.134 28.805 1.00 8.57 93 ASN A CA 1
ATOM 818 C C . ASN A 1 104 ? 22.317 18.419 28.913 1.00 8.03 93 ASN A C 1
ATOM 819 O O . ASN A 1 104 ? 22.801 18.804 29.978 1.00 8.72 93 ASN A O 1
ATOM 824 N N . TYR A 1 105 ? 23.057 18.225 27.824 1.00 7.31 94 TYR A N 1
ATOM 825 C CA . TYR A 1 105 ? 24.487 18.511 27.860 1.00 7.08 94 TYR A CA 1
ATOM 826 C C . TYR A 1 105 ? 24.668 20.018 28.043 1.00 7.41 94 TYR A C 1
ATOM 827 O O . TYR A 1 105 ? 23.881 20.817 27.530 1.00 8.62 94 TYR A O 1
ATOM 836 N N . ASP A 1 106 ? 25.703 20.393 28.788 1.00 7.62 95 ASP A N 1
ATOM 837 C CA . ASP A 1 106 ? 25.970 21.789 29.122 1.00 8.28 95 ASP A CA 1
ATOM 838 C C . ASP A 1 106 ? 26.931 22.538 28.219 1.00 7.38 95 ASP A C 1
ATOM 839 O O . ASP A 1 106 ? 26.906 23.771 28.165 1.00 8.27 95 ASP A O 1
ATOM 844 N N . CYS A 1 107 ? 27.781 21.797 27.523 1.00 7.28 96 CYS A N 1
ATOM 845 C CA . CYS A 1 107 ? 28.802 22.407 26.695 1.00 6.86 96 CYS A CA 1
ATOM 846 C C . CYS A 1 107 ? 28.552 22.313 25.201 1.00 6.54 96 CYS A C 1
ATOM 847 O O . CYS A 1 107 ? 27.838 21.427 24.725 1.00 7.08 96 CYS A O 1
ATOM 850 N N . LYS A 1 108 ? 29.153 23.241 24.465 1.00 6.30 97 LYS A N 1
ATOM 851 C CA . LYS A 1 108 ? 28.998 23.287 23.021 1.00 6.99 97 LYS A CA 1
ATOM 852 C C . LYS A 1 108 ? 29.378 21.973 22.347 1.00 6.34 97 LYS A C 1
ATOM 853 O O . LYS A 1 108 ? 30.329 21.296 22.747 1.00 6.58 97 LYS A O 1
ATOM 859 N N . LEU A 1 109 ? 28.603 21.609 21.330 1.00 6.41 98 LEU A N 1
ATOM 860 C CA . LEU A 1 109 ? 28.830 20.381 20.575 1.00 6.19 98 LEU A CA 1
ATOM 861 C C . LEU A 1 109 ? 30.132 20.543 19.804 1.00 6.58 98 LEU A C 1
ATOM 862 O O . LEU A 1 109 ? 30.311 21.514 19.065 1.00 7.58 98 LEU A O 1
ATOM 867 N N . ALA A 1 110 ? 31.032 19.580 19.966 1.00 5.66 99 ALA A N 1
ATOM 868 C CA . ALA A 1 110 ? 32.346 19.671 19.351 1.00 5.74 99 ALA A CA 1
ATOM 869 C C . ALA A 1 110 ? 32.639 18.830 18.125 1.00 5.93 99 ALA A C 1
ATOM 870 O O . ALA A 1 110 ? 32.357 17.631 18.084 1.00 6.60 99 ALA A O 1
ATOM 872 N N . LEU A 1 111 ? 33.223 19.493 17.130 1.00 5.90 100 LEU A N 1
ATOM 873 C CA . LEU A 1 111 ? 33.653 18.853 15.897 1.00 6.64 100 LEU A CA 1
ATOM 874 C C . LEU A 1 111 ? 35.135 18.560 16.091 1.00 6.77 100 LEU A C 1
ATOM 875 O O . LEU A 1 111 ? 35.941 19.481 16.219 1.00 7.42 100 LEU A O 1
ATOM 880 N N . ASP A 1 112 ? 35.486 17.283 16.136 1.00 6.01 101 ASP A N 1
ATOM 881 C CA . ASP A 1 112 ? 36.875 16.867 16.288 1.00 6.04 101 ASP A CA 1
ATOM 882 C C . ASP A 1 112 ? 37.402 16.641 14.869 1.00 5.51 101 ASP A C 1
ATOM 883 O O . ASP A 1 112 ? 37.081 15.634 14.236 1.00 6.25 101 ASP A O 1
ATOM 888 N N . ILE A 1 113 ? 38.175 17.598 14.361 1.00 5.67 102 ILE A N 1
ATOM 889 C CA . ILE A 1 113 ? 38.736 17.494 13.017 1.00 6.62 102 ILE A CA 1
ATOM 890 C C . ILE A 1 113 ? 40.256 17.468 13.133 1.00 6.08 102 ILE A C 1
ATOM 891 O O . ILE A 1 113 ? 40.882 18.446 13.551 1.00 6.70 102 ILE A O 1
ATOM 896 N N . GLU A 1 114 ? 40.844 16.336 12.762 1.00 7.34 103 GLU A N 1
ATOM 897 C CA . GLU A 1 114 ? 42.285 16.166 12.875 1.00 7.84 103 GLU A CA 1
ATOM 898 C C . GLU A 1 114 ? 42.911 15.273 11.806 1.00 7.99 103 GLU A C 1
ATOM 899 O O . GLU A 1 114 ? 44.065 14.866 11.940 1.00 8.86 103 GLU A O 1
ATOM 905 N N . THR A 1 115 ? 42.146 14.956 10.767 1.00 8.75 104 THR A N 1
ATOM 906 C CA . THR A 1 115 ? 42.638 14.141 9.658 1.00 8.31 104 THR A CA 1
ATOM 907 C C . THR A 1 115 ? 42.019 14.702 8.385 1.00 8.32 104 THR A C 1
ATOM 908 O O . THR A 1 115 ? 40.899 15.210 8.405 1.00 8.61 104 THR A O 1
ATOM 912 N N . THR A 1 116 ? 42.741 14.610 7.274 1.00 9.03 105 THR A N 1
ATOM 913 C CA . THR A 1 116 ? 42.240 15.138 6.011 1.00 10.54 105 THR A CA 1
ATOM 914 C C . THR A 1 116 ? 41.524 14.104 5.156 1.00 10.94 105 THR A C 1
ATOM 915 O O . THR A 1 116 ? 40.636 14.445 4.374 1.00 12.05 105 THR A O 1
ATOM 919 N N . GLU A 1 117 ? 41.917 12.842 5.306 1.00 11.71 106 GLU A N 1
ATOM 920 C CA . GLU A 1 117 ? 41.349 11.760 4.513 1.00 12.53 106 GLU A CA 1
ATOM 921 C C . GLU A 1 117 ? 41.596 12.082 3.037 1.00 13.44 106 GLU A C 1
ATOM 922 O O . GLU A 1 117 ? 40.837 11.669 2.160 1.00 14.95 106 GLU A O 1
ATOM 928 N N . GLY A 1 118 ? 42.661 12.839 2.780 1.00 13.29 107 GLY A N 1
ATOM 929 C CA . GLY A 1 118 ? 43.020 13.201 1.419 1.00 13.89 107 GLY A CA 1
ATOM 930 C C . GLY A 1 118 ? 42.353 14.439 0.848 1.00 14.58 107 GLY A C 1
ATOM 931 O O . GLY A 1 118 ? 42.657 14.844 -0.274 1.00 16.21 107 GLY A O 1
ATOM 932 N N . VAL A 1 119 ? 41.454 15.052 1.611 1.00 13.70 108 VAL A N 1
ATOM 933 C CA . VAL A 1 119 ? 40.746 16.241 1.144 1.00 12.69 108 VAL A CA 1
ATOM 934 C C . VAL A 1 119 ? 41.572 17.520 1.292 1.00 13.09 108 VAL A C 1
ATOM 935 O O . VAL A 1 119 ? 42.223 17.737 2.314 1.00 13.66 108 VAL A O 1
ATOM 939 N N . GLY A 1 120 ? 41.526 18.361 0.261 1.00 12.69 109 GLY A N 1
ATOM 940 C CA . GLY A 1 120 ? 42.268 19.612 0.261 1.00 12.23 109 GLY A CA 1
ATOM 941 C C . GLY A 1 120 ? 41.812 20.620 1.300 1.00 11.60 109 GLY A C 1
ATOM 942 O O . GLY A 1 120 ? 40.743 20.478 1.889 1.00 11.77 109 GLY A O 1
ATOM 943 N N . VAL A 1 121 ? 42.619 21.657 1.504 1.00 11.99 110 VAL A N 1
ATOM 944 C CA . VAL A 1 121 ? 42.329 22.689 2.497 1.00 11.18 110 VAL A CA 1
ATOM 945 C C . VAL A 1 121 ? 40.965 23.362 2.370 1.00 11.07 110 VAL A C 1
ATOM 946 O O . VAL A 1 121 ? 40.182 23.366 3.318 1.00 10.32 110 VAL A O 1
ATOM 950 N N . ARG A 1 122 ? 40.681 23.941 1.209 1.00 11.19 111 ARG A N 1
ATOM 951 C CA . ARG A 1 122 ? 39.408 24.620 1.004 1.00 11.15 111 ARG A CA 1
ATOM 952 C C . ARG A 1 122 ? 38.228 23.669 1.174 1.00 10.84 111 ARG A C 1
ATOM 953 O O . ARG A 1 122 ? 37.281 23.968 1.902 1.00 9.81 111 ARG A O 1
ATOM 961 N N . ASP A 1 123 ? 38.286 22.522 0.506 1.00 11.30 112 ASP A N 1
ATOM 962 C CA . ASP A 1 123 ? 37.198 21.557 0.585 1.00 11.32 112 ASP A CA 1
ATOM 963 C C . ASP A 1 123 ? 36.998 20.964 1.973 1.00 9.96 112 ASP A C 1
ATOM 964 O O . ASP A 1 123 ? 35.864 20.766 2.404 1.00 9.99 112 ASP A O 1
ATOM 969 N N . LEU A 1 124 ? 38.088 20.679 2.677 1.00 9.03 113 LEU A N 1
ATOM 970 C CA . LEU A 1 124 ? 37.964 20.108 4.013 1.00 9.40 113 LEU A CA 1
ATOM 971 C C . LEU A 1 124 ? 37.320 21.133 4.938 1.00 8.71 113 LEU A C 1
ATOM 972 O O . LEU A 1 124 ? 36.439 20.804 5.734 1.00 9.13 113 LEU A O 1
ATOM 977 N N . THR A 1 125 ? 37.756 22.383 4.820 1.00 8.52 114 THR A N 1
ATOM 978 C CA . THR A 1 125 ? 37.214 23.454 5.643 1.00 8.72 114 THR A CA 1
ATOM 979 C C . THR A 1 125 ? 35.720 23.623 5.359 1.00 9.10 114 THR A C 1
ATOM 980 O O . THR A 1 125 ? 34.922 23.809 6.277 1.00 8.80 114 THR A O 1
ATOM 984 N N . SER A 1 126 ? 35.342 23.546 4.086 1.00 8.37 115 SER A N 1
ATOM 985 C CA . SER A 1 126 ? 33.939 23.680 3.712 1.00 8.81 115 SER A CA 1
ATOM 986 C C . SER A 1 126 ? 33.115 22.538 4.302 1.00 8.21 115 SER A C 1
ATOM 987 O O . SER A 1 126 ? 31.983 22.746 4.739 1.00 8.73 115 SER A O 1
ATOM 990 N N . MET A 1 127 ? 33.681 21.334 4.313 1.00 8.90 116 MET A N 1
ATOM 991 C CA . MET A 1 127 ? 32.985 20.184 4.880 1.00 8.94 116 MET A CA 1
ATOM 992 C C . MET A 1 127 ? 32.757 20.415 6.369 1.00 9.37 116 MET A C 1
ATOM 993 O O . MET A 1 127 ? 31.685 20.126 6.894 1.00 8.91 116 MET A O 1
ATOM 998 N N . CYS A 1 128 ? 33.773 20.938 7.048 1.00 8.24 117 CYS A N 1
ATOM 999 C CA . CYS A 1 128 ? 33.655 21.214 8.475 1.00 8.45 117 CYS A CA 1
ATOM 1000 C C . CYS A 1 128 ? 32.542 22.222 8.733 1.00 8.30 117 CYS A C 1
ATOM 1001 O O . CYS A 1 128 ? 31.748 22.056 9.657 1.00 8.67 117 CYS A O 1
ATOM 1004 N N . ILE A 1 129 ? 32.483 23.267 7.912 1.00 8.38 118 ILE A N 1
ATOM 1005 C CA . ILE A 1 129 ? 31.454 24.285 8.067 1.00 9.05 118 ILE A CA 1
ATOM 1006 C C . ILE A 1 129 ? 30.066 23.681 7.861 1.00 8.67 118 ILE A C 1
ATOM 1007 O O . ILE A 1 129 ? 29.143 23.977 8.616 1.00 9.04 118 ILE A O 1
ATOM 1012 N N . GLU A 1 130 ? 29.920 22.828 6.850 1.00 9.43 119 GLU A N 1
ATOM 1013 C CA . GLU A 1 130 ? 28.628 22.194 6.600 1.00 9.85 119 GLU A CA 1
ATOM 1014 C C . GLU A 1 130 ? 28.212 21.362 7.807 1.00 9.08 119 GLU A C 1
ATOM 1015 O O . GLU A 1 130 ? 27.050 21.372 8.206 1.00 9.41 119 GLU A O 1
ATOM 1021 N N . PHE A 1 131 ? 29.169 20.644 8.388 1.00 8.68 120 PHE A N 1
ATOM 1022 C CA . PHE A 1 131 ? 28.895 19.823 9.563 1.00 8.03 120 PHE A CA 1
ATOM 1023 C C . PHE A 1 131 ? 28.420 20.705 10.721 1.00 7.43 120 PHE A C 1
ATOM 1024 O O . PHE A 1 131 ? 27.372 20.456 11.317 1.00 7.77 120 PHE A O 1
ATOM 1032 N N . LEU A 1 132 ? 29.198 21.737 11.030 1.00 7.56 121 LEU A N 1
ATOM 1033 C CA . LEU A 1 132 ? 28.874 22.651 12.119 1.00 6.93 121 LEU A CA 1
ATOM 1034 C C . LEU A 1 132 ? 27.507 23.301 11.946 1.00 7.25 121 LEU A C 1
ATOM 1035 O O . LEU A 1 132 ? 26.712 23.353 12.884 1.00 7.48 121 LEU A O 1
ATOM 1040 N N . GLU A 1 133 ? 27.227 23.787 10.742 1.00 8.42 122 GLU A N 1
ATOM 1041 C CA . GLU A 1 133 ? 25.951 24.436 10.488 1.00 8.58 122 GLU A CA 1
ATOM 1042 C C . GLU A 1 133 ? 24.774 23.464 10.543 1.00 8.64 122 GLU A C 1
ATOM 1043 O O . GLU A 1 133 ? 23.682 23.842 10.960 1.00 9.38 122 GLU A O 1
ATOM 1049 N N . GLU A 1 134 ? 24.989 22.216 10.136 1.00 8.66 123 GLU A N 1
ATOM 1050 C CA . GLU A 1 134 ? 23.911 21.234 10.191 1.00 8.69 123 GLU A CA 1
ATOM 1051 C C . GLU A 1 134 ? 23.640 20.888 11.658 1.00 8.72 123 GLU A C 1
ATOM 1052 O O . GLU A 1 134 ? 22.492 20.724 12.061 1.00 9.36 123 GLU A O 1
ATOM 1058 N N . VAL A 1 135 ? 24.697 20.778 12.459 1.00 7.50 124 VAL A N 1
ATOM 1059 C CA . VAL A 1 135 ? 24.522 20.485 13.880 1.00 8.04 124 VAL A CA 1
ATOM 1060 C C . VAL A 1 135 ? 23.735 21.627 14.525 1.00 8.48 124 VAL A C 1
ATOM 1061 O O . VAL A 1 135 ? 22.841 21.395 15.336 1.00 8.35 124 VAL A O 1
ATOM 1065 N N . LYS A 1 136 ? 24.072 22.862 14.160 1.00 8.13 125 LYS A N 1
ATOM 1066 C CA . LYS A 1 136 ? 23.377 24.028 14.696 1.00 9.56 125 LYS A CA 1
ATOM 1067 C C . LYS A 1 136 ? 21.904 24.004 14.292 1.00 9.76 125 LYS A C 1
ATOM 1068 O O . LYS A 1 136 ? 21.025 24.280 15.108 1.00 8.84 125 LYS A O 1
ATOM 1074 N N . ARG A 1 137 ? 21.639 23.671 13.033 1.00 9.57 126 ARG A N 1
ATOM 1075 C CA . ARG A 1 137 ? 20.270 23.611 12.533 1.00 9.87 126 ARG A CA 1
ATOM 1076 C C . ARG A 1 137 ? 19.446 22.559 13.273 1.00 9.98 126 ARG A C 1
ATOM 1077 O O . ARG A 1 137 ? 18.319 22.818 13.693 1.00 11.86 126 ARG A O 1
ATOM 1085 N N . LEU A 1 138 ? 20.021 21.373 13.431 1.00 9.00 127 LEU A N 1
ATOM 1086 C CA . LEU A 1 138 ? 19.346 20.260 14.093 1.00 9.38 127 LEU A CA 1
ATOM 1087 C C . LEU A 1 138 ? 19.063 20.450 15.578 1.00 9.32 127 LEU A C 1
ATOM 1088 O O . LEU A 1 138 ? 17.994 20.084 16.065 1.00 11.43 127 LEU A O 1
ATOM 1093 N N . THR A 1 139 ? 20.022 21.025 16.294 1.00 8.45 128 THR A N 1
ATOM 1094 C CA . THR A 1 139 ? 19.903 21.199 17.738 1.00 8.84 128 THR A CA 1
ATOM 1095 C C . THR A 1 139 ? 19.487 22.576 18.227 1.00 8.13 128 THR A C 1
ATOM 1096 O O . THR A 1 139 ? 18.962 22.710 19.333 1.00 9.19 128 THR A O 1
ATOM 1100 N N . GLY A 1 140 ? 19.739 23.597 17.416 1.00 8.51 129 GLY A N 1
ATOM 1101 C CA . GLY A 1 140 ? 19.417 24.951 17.824 1.00 8.55 129 GLY A CA 1
ATOM 1102 C C . GLY A 1 140 ? 20.433 25.426 18.849 1.00 8.48 129 GLY A C 1
ATOM 1103 O O . GLY A 1 140 ? 20.267 26.482 19.458 1.00 9.00 129 GLY A O 1
ATOM 1104 N N . LYS A 1 141 ? 21.495 24.645 19.031 1.00 8.73 130 LYS A N 1
ATOM 1105 C CA . LYS A 1 141 ? 22.542 24.964 19.995 1.00 9.34 130 LYS A CA 1
ATOM 1106 C C . LYS A 1 141 ? 23.862 25.332 19.322 1.00 9.72 130 LYS A C 1
ATOM 1107 O O . LYS A 1 141 ? 24.010 25.211 18.101 1.00 11.72 130 LYS A O 1
ATOM 1113 N N . GLU A 1 142 ? 24.824 25.772 20.126 1.00 9.30 131 GLU A N 1
ATOM 1114 C CA . GLU A 1 142 ? 26.118 26.190 19.607 1.00 8.51 131 GLU A CA 1
ATOM 1115 C C . GLU A 1 142 ? 27.175 25.098 19.525 1.00 7.42 131 GLU A C 1
ATOM 1116 O O . GLU A 1 142 ? 27.075 24.047 20.167 1.00 7.86 131 GLU A O 1
ATOM 1122 N N . VAL A 1 143 ? 28.212 25.390 18.747 1.00 7.14 132 VAL A N 1
ATOM 1123 C CA . VAL A 1 143 ? 29.288 24.449 18.485 1.00 7.47 132 VAL A CA 1
ATOM 1124 C C . VAL A 1 143 ? 30.694 24.989 18.742 1.00 7.35 132 VAL A C 1
ATOM 1125 O O . VAL A 1 143 ? 30.906 26.190 18.922 1.00 8.17 132 VAL A O 1
ATOM 1129 N N . VAL A 1 144 ? 31.656 24.073 18.751 1.00 6.50 133 VAL A N 1
ATOM 1130 C CA . VAL A 1 144 ? 33.054 24.413 18.964 1.00 6.96 133 VAL A CA 1
ATOM 1131 C C . VAL A 1 144 ? 33.887 23.459 18.121 1.00 6.36 133 VAL A C 1
ATOM 1132 O O . VAL A 1 144 ? 33.478 22.325 17.865 1.00 7.13 133 VAL A O 1
ATOM 1136 N N . VAL A 1 145 ? 35.047 23.928 17.678 1.00 5.96 134 VAL A N 1
ATOM 1137 C CA . VAL A 1 145 ? 35.930 23.115 16.858 1.00 6.24 134 VAL A CA 1
ATOM 1138 C C . VAL A 1 145 ? 37.149 22.657 17.639 1.00 6.30 134 VAL A C 1
ATOM 1139 O O . VAL A 1 145 ? 37.824 23.469 18.267 1.00 7.05 134 VAL A O 1
ATOM 1143 N N . TYR A 1 146 ? 37.410 21.354 17.617 1.00 6.44 135 TYR A N 1
ATOM 1144 C CA . TYR A 1 146 ? 38.596 20.809 18.260 1.00 5.15 135 TYR A CA 1
ATOM 1145 C C . TYR A 1 146 ? 39.573 20.393 17.175 1.00 5.28 135 TYR A C 1
ATOM 1146 O O . TYR A 1 146 ? 39.201 19.721 16.209 1.00 6.36 135 TYR A O 1
ATOM 1155 N N . THR A 1 147 ? 40.822 20.811 17.328 1.00 5.91 136 THR A N 1
ATOM 1156 C CA . THR A 1 147 ? 41.870 20.431 16.393 1.00 6.11 136 THR A CA 1
ATOM 1157 C C . THR A 1 147 ? 43.201 20.754 17.059 1.00 5.53 136 THR A C 1
ATOM 1158 O O . THR A 1 147 ? 43.223 21.190 18.215 1.00 6.71 136 THR A O 1
ATOM 1162 N N . TYR A 1 148 ? 44.307 20.511 16.365 1.00 6.67 137 TYR A N 1
ATOM 1163 C CA . TYR A 1 148 ? 45.609 20.826 16.938 1.00 6.37 137 TYR A CA 1
ATOM 1164 C C . TYR A 1 148 ? 46.308 21.885 16.096 1.00 6.34 137 TYR A C 1
ATOM 1165 O O . TYR A 1 148 ? 46.017 22.052 14.911 1.00 7.09 137 TYR A O 1
ATOM 1174 N N . THR A 1 149 ? 47.233 22.599 16.725 1.00 7.14 138 THR A N 1
ATOM 1175 C CA . THR A 1 149 ? 47.937 23.703 16.087 1.00 7.16 138 THR A CA 1
ATOM 1176 C C . THR A 1 149 ? 48.406 23.514 14.648 1.00 7.80 138 THR A C 1
ATOM 1177 O O . THR A 1 149 ? 48.018 24.285 13.767 1.00 7.98 138 THR A O 1
ATOM 1181 N N . SER A 1 150 ? 49.230 22.503 14.396 1.00 7.68 139 SER A N 1
ATOM 1182 C CA . SER A 1 150 ? 49.736 22.280 13.046 1.00 9.24 139 SER A CA 1
ATOM 1183 C C . SER A 1 150 ? 48.632 22.014 12.032 1.00 8.93 139 SER A C 1
ATOM 1184 O O . SER A 1 150 ? 48.724 22.444 10.883 1.00 8.95 139 SER A O 1
ATOM 1187 N N . PHE A 1 151 ? 47.592 21.301 12.451 1.00 7.94 140 PHE A N 1
ATOM 1188 C CA . PHE A 1 151 ? 46.487 20.998 11.551 1.00 8.54 140 PHE A CA 1
ATOM 1189 C C . PHE A 1 151 ? 45.780 22.292 11.157 1.00 8.06 140 PHE A C 1
ATOM 1190 O O . PHE A 1 151 ? 45.419 22.489 9.995 1.00 8.53 140 PHE A O 1
ATOM 1198 N N . ALA A 1 152 ? 45.584 23.175 12.129 1.00 7.62 141 ALA A N 1
ATOM 1199 C CA . ALA A 1 152 ? 44.934 24.453 11.867 1.00 9.15 141 ALA A CA 1
ATOM 1200 C C . ALA A 1 152 ? 45.758 25.296 10.898 1.00 8.76 141 ALA A C 1
ATOM 1201 O O . ALA A 1 152 ? 45.212 25.950 10.011 1.00 11.31 141 ALA A O 1
ATOM 1203 N N . ASN A 1 153 ? 47.076 25.271 11.066 1.00 8.33 142 ASN A N 1
ATOM 1204 C CA . ASN A 1 153 ? 47.960 26.066 10.223 1.00 9.16 142 ASN A CA 1
ATOM 1205 C C . ASN A 1 153 ? 48.208 25.529 8.825 1.00 10.00 142 ASN A C 1
ATOM 1206 O O . ASN A 1 153 ? 48.494 26.302 7.911 1.00 13.46 142 ASN A O 1
ATOM 1211 N N . ASN A 1 154 ? 48.087 24.219 8.642 1.00 10.03 143 ASN A N 1
ATOM 1212 C CA . ASN A 1 154 ? 48.377 23.632 7.341 1.00 11.18 143 ASN A CA 1
ATOM 1213 C C . ASN A 1 154 ? 47.255 22.928 6.598 1.00 11.00 143 ASN A C 1
ATOM 1214 O O . ASN A 1 154 ? 47.324 22.790 5.376 1.00 12.35 143 ASN A O 1
ATOM 1219 N N . ASN A 1 155 ? 46.219 22.494 7.307 1.00 10.52 144 ASN A N 1
ATOM 1220 C CA . ASN A 1 155 ? 45.157 21.747 6.645 1.00 9.84 144 ASN A CA 1
ATOM 1221 C C . ASN A 1 155 ? 43.759 22.352 6.610 1.00 9.64 144 ASN A C 1
ATOM 1222 O O . ASN A 1 155 ? 42.842 21.751 6.049 1.00 10.34 144 ASN A O 1
ATOM 1227 N N . LEU A 1 156 ? 43.597 23.537 7.190 1.00 8.55 145 LEU A N 1
ATOM 1228 C CA . LEU A 1 156 ? 42.301 24.213 7.220 1.00 8.82 145 LEU A CA 1
ATOM 1229 C C . LEU A 1 156 ? 42.497 25.693 6.896 1.00 9.09 145 LEU A C 1
ATOM 1230 O O . LEU A 1 156 ? 43.614 26.200 6.999 1.00 9.60 145 LEU A O 1
ATOM 1235 N N . ASP A 1 157 ? 41.431 26.385 6.491 1.00 9.02 146 ASP A N 1
ATOM 1236 C CA . ASP A 1 157 ? 41.566 27.811 6.206 1.00 9.15 146 ASP A CA 1
ATOM 1237 C C . ASP A 1 157 ? 40.811 28.681 7.214 1.00 9.71 146 ASP A C 1
ATOM 1238 O O . ASP A 1 157 ? 39.985 28.189 7.987 1.00 9.34 146 ASP A O 1
ATOM 1243 N N . SER A 1 158 ? 41.119 29.975 7.203 1.00 9.81 147 SER A N 1
ATOM 1244 C CA . SER A 1 158 ? 40.561 30.947 8.142 1.00 10.12 147 SER A CA 1
ATOM 1245 C C . SER A 1 158 ? 39.051 31.046 8.322 1.00 9.58 147 SER A C 1
ATOM 1246 O O . SER A 1 158 ? 38.590 31.641 9.296 1.00 10.40 147 SER A O 1
ATOM 1249 N N . ARG A 1 159 ? 38.270 30.489 7.405 1.00 9.16 148 ARG A N 1
ATOM 1250 C CA . ARG A 1 159 ? 36.822 30.566 7.559 1.00 9.45 148 ARG A CA 1
ATOM 1251 C C . ARG A 1 159 ? 36.354 29.901 8.853 1.00 8.95 148 ARG A C 1
ATOM 1252 O O . 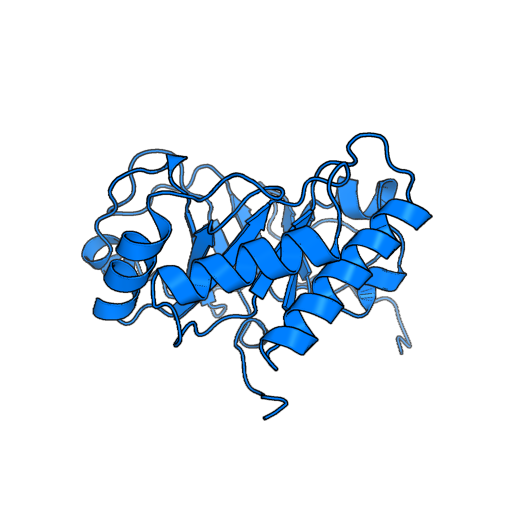ARG A 1 159 ? 35.328 30.278 9.415 1.00 10.03 148 ARG A O 1
ATOM 1260 N N . LEU A 1 160 ? 37.108 28.918 9.336 1.00 8.75 149 LEU A N 1
ATOM 1261 C CA . LEU A 1 160 ? 36.731 28.247 10.575 1.00 9.16 149 LEU A CA 1
ATOM 1262 C C . LEU A 1 160 ? 3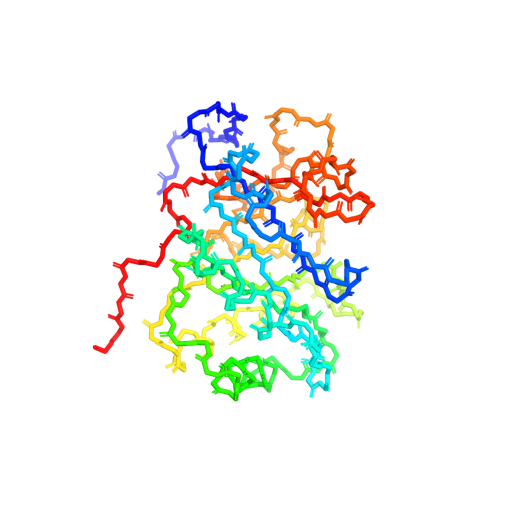6.960 29.136 11.793 1.00 10.07 149 LEU A C 1
ATOM 1263 O O . LEU A 1 160 ? 36.530 28.809 12.898 1.00 10.24 149 LEU A O 1
ATOM 1268 N N . GLY A 1 161 ? 37.629 30.267 11.582 1.00 9.67 150 GLY A N 1
ATOM 1269 C CA . GLY A 1 161 ? 37.886 31.192 12.671 1.00 9.94 150 GLY A CA 1
ATOM 1270 C C . GLY A 1 161 ? 36.621 31.873 13.160 1.00 10.54 150 GLY A C 1
ATOM 1271 O O . GLY A 1 161 ? 36.642 32.597 14.156 1.00 11.42 150 GLY A O 1
ATOM 1272 N N . ASN A 1 162 ? 35.515 31.657 12.455 1.00 10.51 151 ASN A N 1
ATOM 1273 C CA . ASN A 1 162 ? 34.245 32.248 12.854 1.00 12.04 151 ASN A CA 1
ATOM 1274 C C . ASN A 1 162 ? 33.592 31.422 13.958 1.00 11.33 151 ASN A C 1
ATOM 1275 O O . ASN A 1 162 ? 32.529 31.775 14.467 1.00 12.63 151 ASN A O 1
ATOM 1280 N N . TYR A 1 163 ? 34.243 30.322 14.324 1.00 9.22 152 TYR A N 1
ATOM 1281 C CA . TYR A 1 163 ? 33.758 29.436 15.378 1.00 8.75 152 TYR A CA 1
ATOM 1282 C C . TYR A 1 163 ? 34.796 29.401 16.490 1.00 8.79 152 TYR A C 1
ATOM 1283 O O . TYR A 1 163 ? 35.982 29.610 16.242 1.00 9.42 152 TYR A O 1
ATOM 1292 N N . PRO A 1 164 ? 34.367 29.145 17.735 1.00 7.38 153 PRO A N 1
ATOM 1293 C CA . PRO A 1 164 ? 35.349 29.096 18.820 1.00 7.55 153 PRO A CA 1
ATOM 1294 C C . PRO A 1 164 ? 36.157 27.806 18.706 1.00 6.70 153 PRO A C 1
ATOM 1295 O O . PRO A 1 164 ? 35.698 26.825 18.111 1.00 7.01 153 PRO A O 1
ATOM 1299 N N . VAL A 1 165 ? 37.357 27.804 19.276 1.00 6.56 154 VAL A N 1
ATOM 1300 C CA . VAL A 1 165 ? 38.212 26.632 19.195 1.00 6.32 154 VAL A CA 1
ATOM 1301 C C . VAL A 1 165 ? 38.624 26.034 20.537 1.00 5.85 154 VAL A C 1
ATOM 1302 O O . VAL A 1 165 ? 38.773 26.735 21.546 1.00 6.62 154 VAL A O 1
ATOM 1306 N N . TRP A 1 166 ? 38.777 24.716 20.517 1.00 5.99 155 TRP A N 1
ATOM 1307 C CA . TRP A 1 166 ? 39.229 23.912 21.646 1.00 5.57 155 TRP A CA 1
ATOM 1308 C C . TRP A 1 166 ? 40.493 23.358 20.996 1.00 5.68 155 TRP A C 1
ATOM 1309 O O . TRP A 1 166 ? 40.455 22.404 20.214 1.00 5.96 155 TRP A O 1
ATOM 1320 N N . ILE A 1 167 ? 41.611 23.998 21.311 1.00 5.81 156 ILE A N 1
ATOM 1321 C CA . ILE A 1 167 ? 42.888 23.674 20.700 1.00 6.62 156 ILE A CA 1
ATOM 1322 C C . ILE A 1 167 ? 43.782 22.740 21.497 1.00 5.74 156 ILE A C 1
ATOM 1323 O O . ILE A 1 167 ? 43.922 22.877 22.713 1.00 6.73 156 ILE A O 1
ATOM 1328 N N . ALA A 1 168 ? 44.384 21.785 20.795 1.00 5.55 157 ALA A N 1
ATOM 1329 C CA . ALA A 1 168 ? 45.285 20.827 21.416 1.00 6.10 157 ALA A CA 1
ATOM 1330 C C . ALA A 1 168 ? 46.736 21.201 21.137 1.00 6.65 157 ALA A C 1
ATOM 1331 O O . ALA A 1 168 ? 47.121 21.434 19.993 1.00 6.59 157 ALA A O 1
ATOM 1333 N N . HIS A 1 169 ? 47.529 21.276 22.197 1.00 6.42 158 HIS A N 1
ATOM 1334 C CA . HIS A 1 169 ? 48.950 21.580 22.080 1.00 5.95 158 HIS A CA 1
ATOM 1335 C C . HIS A 1 169 ? 49.572 21.217 23.419 1.00 6.99 158 HIS A C 1
ATOM 1336 O O . HIS A 1 169 ? 49.531 21.992 24.370 1.00 7.97 158 HIS A O 1
ATOM 1343 N N . TYR A 1 170 ? 50.159 20.027 23.483 1.00 7.45 159 TYR A N 1
ATOM 1344 C CA . TYR A 1 170 ? 50.722 19.534 24.731 1.00 7.87 159 TYR A CA 1
ATOM 1345 C C . TYR A 1 170 ? 52.097 20.062 25.109 1.00 9.50 159 TYR A C 1
ATOM 1346 O O . TYR A 1 170 ? 52.872 20.502 24.261 1.00 10.49 159 TYR A O 1
ATOM 1355 N N . GLY A 1 171 ? 52.374 20.018 26.409 1.00 10.77 160 GLY A N 1
ATOM 1356 C CA . GLY A 1 171 ? 53.664 20.443 26.921 1.00 12.32 160 GLY A CA 1
ATOM 1357 C C . GLY A 1 171 ? 53.972 21.925 26.911 1.00 13.52 160 GLY A C 1
ATOM 1358 O O . GLY A 1 171 ? 55.137 22.313 26.994 1.00 16.21 160 GLY A O 1
ATOM 1359 N N . VAL A 1 172 ? 52.945 22.759 26.807 1.00 11.97 161 VAL A N 1
ATOM 1360 C CA . VAL A 1 172 ? 53.149 24.202 26.806 1.00 11.18 161 VAL A CA 1
ATOM 1361 C C . VAL A 1 172 ? 52.084 24.876 27.657 1.00 11.12 161 VAL A C 1
ATOM 1362 O O . VAL A 1 172 ? 51.012 24.316 27.885 1.00 11.02 161 VAL A O 1
ATOM 1366 N N . ASN A 1 173 ? 52.390 26.078 28.131 1.00 10.98 162 ASN A N 1
ATOM 1367 C CA . ASN A 1 173 ? 51.467 26.839 28.964 1.00 11.88 162 ASN A CA 1
ATOM 1368 C C . ASN A 1 173 ? 50.543 27.687 28.097 1.00 10.37 162 ASN A C 1
ATOM 1369 O O . ASN A 1 173 ? 49.531 28.207 28.569 1.00 10.64 162 ASN A O 1
ATOM 1374 N N . THR A 1 174 ? 50.904 27.821 26.825 1.00 10.33 163 THR A N 1
ATOM 1375 C CA . THR A 1 174 ? 50.132 28.612 25.872 1.00 10.42 163 THR A CA 1
ATOM 1376 C C . THR A 1 174 ? 50.172 27.929 24.507 1.00 10.43 163 THR A C 1
ATOM 1377 O O . THR A 1 174 ? 51.238 27.547 24.035 1.00 10.08 163 THR A O 1
ATOM 1381 N N . PRO A 1 175 ? 49.008 27.757 23.859 1.00 9.16 164 PRO A N 1
ATOM 1382 C CA . PRO A 1 175 ? 48.987 27.113 22.541 1.00 10.03 164 PRO A CA 1
ATOM 1383 C C . PRO A 1 175 ? 49.834 27.923 21.562 1.00 9.63 164 PRO A C 1
ATOM 1384 O O . PRO A 1 175 ? 49.923 29.143 21.687 1.00 10.26 164 PRO A O 1
ATOM 1388 N N . GLY A 1 176 ? 50.437 27.251 20.587 1.00 9.05 165 GLY A N 1
ATOM 1389 C CA . GLY A 1 176 ? 51.277 27.941 19.622 1.00 9.33 165 GLY A CA 1
ATOM 1390 C C . GLY A 1 176 ? 50.566 28.866 18.649 1.00 9.46 165 GLY A C 1
ATOM 1391 O O . GLY A 1 176 ? 49.338 28.837 18.524 1.00 9.97 165 GLY A O 1
ATOM 1392 N N . ALA A 1 177 ? 51.352 29.697 17.963 1.00 9.59 166 ALA A N 1
ATOM 1393 C CA . ALA A 1 177 ? 50.831 30.640 16.978 1.00 10.55 166 ALA A CA 1
ATOM 1394 C C . ALA A 1 177 ? 49.888 29.886 16.053 1.00 9.87 166 ALA A C 1
ATOM 1395 O O . ALA A 1 177 ? 50.211 28.801 15.566 1.00 9.29 166 ALA A O 1
ATOM 1397 N N . ASN A 1 178 ? 48.734 30.489 15.798 1.00 10.17 167 ASN A N 1
ATOM 1398 C CA . ASN A 1 178 ? 47.691 29.870 14.998 1.00 9.20 167 ASN A CA 1
ATOM 1399 C C . ASN A 1 178 ? 47.203 30.839 13.922 1.00 9.55 167 ASN A C 1
ATOM 1400 O O . ASN A 1 178 ? 46.852 31.978 14.218 1.00 10.83 167 ASN A O 1
ATOM 1405 N N . ASN A 1 179 ? 47.170 30.375 12.678 1.00 10.04 168 ASN A N 1
ATOM 1406 C CA . ASN A 1 179 ? 46.756 31.209 11.553 1.00 11.59 168 ASN A CA 1
ATOM 1407 C C . ASN A 1 179 ? 45.243 31.399 11.444 1.00 11.31 168 ASN A C 1
ATOM 1408 O O . ASN A 1 179 ? 44.771 32.233 10.670 1.00 13.76 168 ASN A O 1
ATOM 1413 N N . ILE A 1 180 ? 44.484 30.638 12.225 1.00 9.56 169 ILE A N 1
ATOM 1414 C CA . ILE A 1 180 ? 43.030 30.728 12.182 1.00 9.46 169 ILE A CA 1
ATOM 1415 C C . ILE A 1 180 ? 42.426 31.364 13.433 1.00 8.46 169 ILE A C 1
ATOM 1416 O O . ILE A 1 180 ? 41.519 32.188 13.338 1.00 10.49 169 ILE A O 1
ATOM 1421 N N . TRP A 1 181 ? 42.938 30.980 14.600 1.00 8.27 170 TRP A N 1
ATOM 1422 C CA . TRP A 1 181 ? 42.430 31.484 15.874 1.00 7.69 170 TRP A CA 1
ATOM 1423 C C . TRP A 1 181 ? 43.494 32.208 16.690 1.00 8.40 170 TRP A C 1
ATOM 1424 O O . TRP A 1 181 ? 44.663 31.824 16.675 1.00 8.99 170 TRP A O 1
ATOM 1435 N N . SER A 1 182 ? 43.079 33.246 17.412 1.00 9.59 171 SER A N 1
ATOM 1436 C CA . SER A 1 182 ? 43.992 33.994 18.266 1.00 9.94 171 SER A CA 1
ATOM 1437 C C . SER A 1 182 ? 43.517 33.952 19.719 1.00 9.62 171 SER A C 1
ATOM 1438 O O . SER A 1 182 ? 44.075 34.616 20.588 1.00 9.86 171 SER A O 1
ATOM 1441 N N . SER A 1 183 ? 42.471 33.169 19.968 1.00 8.85 172 SER A N 1
ATOM 1442 C CA . SER A 1 183 ? 41.927 32.984 21.310 1.00 8.92 172 SER A CA 1
ATOM 1443 C C . SER A 1 183 ? 41.271 31.608 21.342 1.00 8.10 172 SER A C 1
ATOM 1444 O O . SER A 1 183 ? 40.831 31.106 20.306 1.00 9.26 172 SER A O 1
ATOM 1447 N N . TRP A 1 184 ? 41.220 30.991 22.519 1.00 7.62 173 TRP A N 1
ATOM 1448 C CA . TRP A 1 184 ? 40.608 29.672 22.657 1.00 7.52 173 TRP A CA 1
ATOM 1449 C C . TRP A 1 184 ? 39.575 29.611 23.773 1.00 7.66 173 TRP A C 1
ATOM 1450 O O . TRP A 1 184 ? 39.636 30.380 24.735 1.00 8.42 173 TRP A O 1
ATOM 1461 N N . VAL A 1 185 ? 38.610 28.707 23.627 1.00 7.80 174 VAL A N 1
ATOM 1462 C CA . VAL A 1 185 ? 37.612 28.506 24.668 1.00 8.20 174 VAL A CA 1
ATOM 1463 C C . VAL A 1 185 ? 37.947 27.173 25.336 1.00 7.37 174 VAL A C 1
ATOM 1464 O O . VAL A 1 185 ? 37.451 26.860 26.414 1.00 7.15 174 VAL A O 1
ATOM 1468 N N . GLY A 1 186 ? 38.812 26.401 24.679 1.00 7.67 175 GLY A N 1
ATOM 1469 C CA . GLY A 1 186 ? 39.260 25.126 25.208 1.00 7.40 175 GLY A CA 1
ATOM 1470 C C . GLY A 1 186 ? 40.733 24.938 24.886 1.00 6.68 175 GLY A C 1
ATOM 1471 O O . GLY A 1 186 ? 41.195 25.356 23.824 1.00 6.31 175 GLY A O 1
ATOM 1472 N N . PHE A 1 187 ? 41.473 24.315 25.798 1.00 6.38 176 PHE A N 1
ATOM 1473 C CA . PHE A 1 187 ? 42.896 24.071 25.598 1.00 6.12 176 PHE A CA 1
ATOM 1474 C C . PHE A 1 187 ? 43.257 22.712 26.184 1.00 5.66 176 PHE A C 1
ATOM 1475 O O . PHE A 1 187 ? 43.249 22.527 27.401 1.00 5.80 176 PHE A O 1
ATOM 1483 N N . GLN A 1 188 ? 43.536 21.756 25.301 1.00 6.00 177 GLN A N 1
ATOM 1484 C CA . GLN A 1 188 ? 43.927 20.407 25.706 1.00 5.95 177 GLN A CA 1
ATOM 1485 C C . GLN A 1 188 ? 45.445 20.467 25.806 1.00 5.95 177 GLN A C 1
ATOM 1486 O O . GLN A 1 188 ? 46.149 20.485 24.791 1.00 6.77 177 GLN A O 1
ATOM 1492 N N . TYR A 1 189 ? 45.944 20.492 27.037 1.00 6.39 178 TYR A N 1
ATOM 1493 C CA . TYR A 1 189 ? 47.374 20.634 27.275 1.00 6.16 178 TYR A CA 1
ATOM 1494 C C . TYR A 1 189 ? 48.152 19.371 27.622 1.00 6.44 178 TYR A C 1
ATOM 1495 O O . TYR A 1 189 ? 49.375 19.415 27.722 1.00 7.27 178 TYR A O 1
ATOM 1504 N N . SER A 1 190 ? 47.457 18.255 27.811 1.00 5.40 179 SER A N 1
ATOM 1505 C CA . SER A 1 190 ? 48.128 16.995 28.120 1.00 5.70 179 SER A CA 1
ATOM 1506 C C . SER A 1 190 ? 47.259 15.814 27.733 1.00 6.62 179 SER A C 1
ATOM 1507 O O . SER A 1 190 ? 46.033 15.894 27.787 1.00 6.65 179 SER A O 1
ATOM 1510 N N . GLU A 1 191 ? 47.903 14.721 27.335 1.00 7.50 180 GLU A N 1
ATOM 1511 C CA . GLU A 1 191 ? 47.197 13.500 26.968 1.00 7.17 180 GLU A CA 1
ATOM 1512 C C . GLU A 1 191 ? 47.584 12.392 27.951 1.00 7.96 180 GLU A C 1
ATOM 1513 O O . GLU A 1 191 ? 47.140 11.254 27.813 1.00 9.64 180 GLU A O 1
ATOM 1519 N N . ASN A 1 192 ? 48.395 12.736 28.951 1.00 8.44 181 ASN A N 1
ATOM 1520 C CA . ASN A 1 192 ? 48.879 11.752 29.923 1.00 9.24 181 ASN A CA 1
ATOM 1521 C C . ASN A 1 192 ? 48.512 12.030 31.372 1.00 8.19 181 ASN A C 1
ATOM 1522 O O . ASN A 1 192 ? 49.189 11.555 32.282 1.00 9.24 181 ASN A O 1
ATOM 1527 N N . GLY A 1 193 ? 47.450 12.786 31.603 1.00 6.62 182 GLY A N 1
ATOM 1528 C CA . GLY A 1 193 ? 47.090 13.088 32.975 1.00 7.38 182 GLY A CA 1
ATOM 1529 C C . GLY A 1 193 ? 46.679 11.896 33.821 1.00 7.59 182 GLY A C 1
ATOM 1530 O O . GLY A 1 193 ? 46.210 10.878 33.307 1.00 8.19 182 GLY A O 1
ATOM 1531 N N . SER A 1 194 ? 46.895 12.014 35.128 1.00 7.15 183 SER A N 1
ATOM 1532 C CA . SER A 1 194 ? 46.488 10.987 36.076 1.00 7.58 183 SER A CA 1
ATOM 1533 C C . SER A 1 194 ? 45.286 11.593 36.785 1.00 8.40 183 SER A C 1
ATOM 1534 O O . SER A 1 194 ? 45.423 12.522 37.583 1.00 8.66 183 SER A O 1
ATOM 1537 N N . VAL A 1 195 ? 44.106 11.077 36.465 1.00 7.78 184 VAL A N 1
ATOM 1538 C CA . VAL A 1 195 ? 42.864 11.562 37.042 1.00 8.41 184 VAL A CA 1
ATOM 1539 C C . VAL A 1 195 ? 42.184 10.435 37.804 1.00 6.91 184 VAL A C 1
ATOM 1540 O O . VAL A 1 195 ? 42.024 9.333 37.283 1.00 8.22 184 VAL A O 1
ATOM 1544 N N . ALA A 1 196 ? 41.791 10.713 39.042 1.00 7.69 185 ALA A N 1
ATOM 1545 C CA . ALA A 1 196 ? 41.133 9.710 39.869 1.00 8.36 185 ALA A CA 1
ATOM 1546 C C . ALA A 1 196 ? 39.876 9.187 39.181 1.00 7.41 185 ALA A C 1
ATOM 1547 O O . ALA A 1 196 ? 39.061 9.967 38.689 1.00 8.42 185 ALA A O 1
ATOM 1549 N N . GLY A 1 197 ? 39.727 7.867 39.146 1.00 8.28 186 GLY A N 1
ATOM 1550 C CA . GLY A 1 197 ? 38.560 7.273 38.518 1.00 8.83 186 GLY A CA 1
ATOM 1551 C C . GLY A 1 197 ? 38.747 6.937 37.050 1.00 8.51 186 GLY A C 1
ATOM 1552 O O . GLY A 1 197 ? 37.901 6.276 36.447 1.00 9.11 186 GLY A O 1
ATOM 1553 N N . VAL A 1 198 ? 39.852 7.397 36.471 1.00 8.57 187 VAL A N 1
ATOM 1554 C CA . VAL A 1 198 ? 40.150 7.142 35.068 1.00 9.60 187 VAL A CA 1
ATOM 1555 C C . VAL A 1 198 ? 41.417 6.301 34.966 1.00 10.62 187 VAL A C 1
ATOM 1556 O O . VAL A 1 198 ? 42.452 6.658 35.526 1.00 11.74 187 VAL A O 1
ATOM 1560 N N . ASN A 1 199 ? 41.333 5.181 34.256 1.00 11.21 188 ASN A N 1
ATOM 1561 C CA . ASN A 1 199 ? 42.487 4.305 34.101 1.00 12.98 188 ASN A CA 1
ATOM 1562 C C . ASN A 1 199 ? 43.364 4.741 32.933 1.00 12.94 188 ASN A C 1
ATOM 1563 O O . ASN A 1 199 ? 42.872 5.004 31.837 1.00 15.08 188 ASN A O 1
ATOM 1568 N N . GLY A 1 200 ? 44.667 4.821 33.179 1.00 12.60 189 GLY A N 1
ATOM 1569 C CA . GLY A 1 200 ? 45.591 5.218 32.134 1.00 12.27 189 GLY A CA 1
ATOM 1570 C C . GLY A 1 200 ? 45.648 6.715 31.898 1.00 11.44 189 GLY A C 1
ATOM 1571 O O . GLY A 1 200 ? 45.000 7.493 32.603 1.00 13.19 189 GLY A O 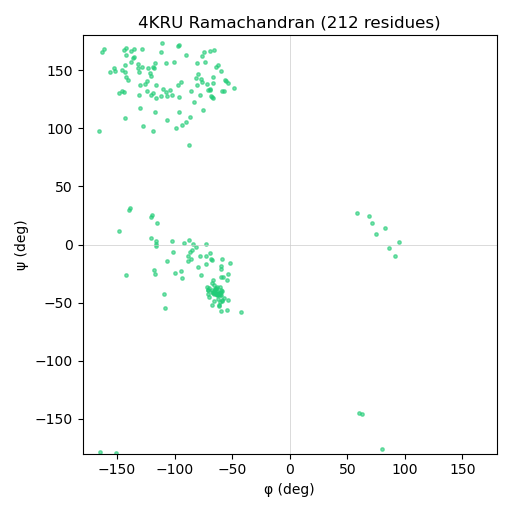1
ATOM 1572 N N . GLY A 1 201 ? 46.420 7.116 30.893 1.00 10.20 190 GLY A N 1
ATOM 1573 C CA . GLY A 1 201 ? 46.563 8.525 30.572 1.00 9.74 190 GLY A CA 1
ATOM 1574 C C . GLY A 1 201 ? 45.246 9.192 30.232 1.00 9.25 190 GLY A C 1
ATOM 1575 O O . GLY A 1 201 ? 44.468 8.686 29.422 1.00 11.41 190 GLY A O 1
ATOM 1576 N N . CYS A 1 202 ? 45.003 10.346 30.838 1.00 8.16 191 CYS A N 1
ATOM 1577 C CA . CYS A 1 202 ? 43.761 11.075 30.613 1.00 7.28 191 CYS A CA 1
ATOM 1578 C C . CYS A 1 202 ? 43.997 12.429 29.949 1.00 7.06 191 CYS A C 1
ATOM 1579 O O . CYS A 1 202 ? 44.931 13.149 30.306 1.00 7.08 191 CYS A O 1
ATOM 1582 N N . ASP A 1 203 ? 43.157 12.770 28.976 1.00 6.05 192 ASP A N 1
ATOM 1583 C CA . ASP A 1 203 ? 43.266 14.063 28.300 1.00 6.18 192 ASP A CA 1
ATOM 1584 C C . ASP A 1 203 ? 42.879 15.154 29.295 1.00 6.03 192 ASP A C 1
ATOM 1585 O O . ASP A 1 203 ? 41.816 15.085 29.922 1.00 6.89 192 ASP A O 1
ATOM 1590 N N . MET A 1 204 ? 43.746 16.155 29.433 1.00 6.74 193 MET A N 1
ATOM 1591 C CA . MET A 1 204 ? 43.536 17.264 30.359 1.00 6.11 193 MET A CA 1
ATOM 1592 C C . MET A 1 204 ? 43.254 18.555 29.600 1.00 6.77 193 MET A C 1
ATOM 1593 O O . MET A 1 204 ? 43.962 18.893 28.646 1.00 7.08 193 MET A O 1
ATOM 1598 N N . ASN A 1 205 ? 42.235 19.283 30.051 1.00 6.11 194 ASN A N 1
ATOM 1599 C CA . ASN A 1 205 ? 41.826 20.527 29.410 1.00 6.45 194 ASN A CA 1
ATOM 1600 C C . ASN A 1 205 ? 41.548 21.655 30.381 1.00 6.34 194 ASN A C 1
ATOM 1601 O O . ASN A 1 205 ? 41.319 21.444 31.574 1.00 6.12 194 ASN A O 1
ATOM 1606 N N . GLU A 1 206 ? 41.562 22.863 29.833 1.00 7.59 195 GLU A N 1
ATOM 1607 C CA . GLU A 1 206 ? 41.150 24.052 30.557 1.00 6.62 195 GLU A CA 1
ATOM 1608 C C . GLU A 1 206 ? 40.100 24.606 29.604 1.00 6.74 195 GLU A C 1
ATOM 1609 O O . GLU A 1 206 ? 40.273 24.563 28.382 1.00 7.08 195 GLU A O 1
ATOM 1615 N N . PHE A 1 207 ? 38.991 25.078 30.153 1.00 6.60 196 PHE A N 1
ATOM 1616 C CA . PHE A 1 207 ? 37.928 25.652 29.344 1.00 6.28 196 PHE A CA 1
ATOM 1617 C C . PHE A 1 207 ? 37.537 26.991 29.940 1.00 7.03 196 PHE A C 1
ATOM 1618 O O . PHE A 1 207 ? 37.631 27.186 31.153 1.00 8.19 196 PHE A O 1
ATOM 1626 N N . THR A 1 208 ? 37.116 27.923 29.093 1.00 7.57 197 THR A N 1
ATOM 1627 C CA . THR A 1 208 ? 36.655 29.211 29.595 1.00 7.95 197 THR A CA 1
ATOM 1628 C C . THR A 1 208 ? 35.137 29.085 29.677 1.00 9.07 197 THR A C 1
ATOM 1629 O O . THR A 1 208 ? 34.562 28.102 29.198 1.00 8.00 197 THR A O 1
ATOM 1633 N N . GLU A 1 209 ? 34.487 30.073 30.278 1.00 9.44 198 GLU A N 1
ATOM 1634 C CA . GLU A 1 209 ? 33.036 30.057 30.410 1.00 11.67 198 GLU A CA 1
ATOM 1635 C C . GLU A 1 209 ? 32.337 30.000 29.057 1.00 10.12 198 GLU A C 1
ATOM 1636 O O . GLU A 1 209 ? 31.176 29.601 28.970 1.00 11.14 198 GLU A O 1
ATOM 1642 N N . GLU A 1 210 ? 33.042 30.392 28.000 1.00 9.78 199 GLU A N 1
ATOM 1643 C CA . GLU A 1 210 ? 32.450 30.379 26.669 1.00 10.77 199 GLU A CA 1
ATOM 1644 C C . GLU A 1 210 ? 32.281 28.981 26.083 1.00 10.38 199 GLU A C 1
ATOM 1645 O O . GLU A 1 210 ? 31.800 28.828 24.961 1.00 10.94 199 GLU A O 1
ATOM 1651 N N . ILE A 1 211 ? 32.675 27.961 26.839 1.00 9.27 200 ILE A N 1
ATOM 1652 C CA . ILE A 1 211 ? 32.522 26.587 26.375 1.00 8.14 200 ILE A CA 1
ATOM 1653 C C . ILE A 1 211 ? 31.070 26.157 26.591 1.00 8.26 200 ILE A C 1
ATOM 1654 O O . ILE A 1 211 ? 30.593 25.209 25.972 1.00 7.65 200 ILE A O 1
ATOM 1659 N N . PHE A 1 212 ? 30.368 26.872 27.464 1.00 8.33 201 PHE A N 1
ATOM 1660 C CA . PHE A 1 212 ? 28.982 26.544 27.783 1.00 8.64 201 PHE A CA 1
ATOM 1661 C C . PHE A 1 212 ? 27.953 27.005 26.771 1.00 9.04 201 PHE A C 1
ATOM 1662 O O . PHE A 1 212 ? 28.106 28.044 26.131 1.00 10.97 201 PHE A O 1
ATOM 1670 N N . ILE A 1 213 ? 26.896 26.211 26.642 1.00 9.69 202 ILE A N 1
ATOM 1671 C CA . ILE A 1 213 ? 25.792 26.542 25.760 1.00 11.14 202 ILE A CA 1
ATOM 1672 C C . ILE A 1 213 ? 25.003 27.588 26.539 1.00 11.65 202 ILE A C 1
ATOM 1673 O O . ILE A 1 213 ? 24.683 27.383 27.710 1.00 13.10 202 ILE A O 1
ATOM 1678 N N . ASP A 1 214 ? 24.715 28.717 25.908 1.00 12.31 203 ASP A N 1
ATOM 1679 C CA . ASP A 1 214 ? 23.969 29.763 26.591 1.00 12.63 203 ASP A CA 1
ATOM 1680 C C . ASP A 1 214 ? 22.958 30.407 25.657 1.00 12.18 203 ASP A C 1
ATOM 1681 O O . ASP A 1 214 ? 22.625 31.582 25.799 1.00 12.78 203 ASP A O 1
ATOM 1686 N N . SER A 1 215 ? 22.465 29.627 24.701 1.00 9.73 204 SER A N 1
ATOM 1687 C CA . SER A 1 215 ? 21.481 30.122 23.748 1.00 9.92 204 SER A CA 1
ATOM 1688 C C . SER A 1 215 ? 20.780 28.975 23.038 1.00 9.47 204 SER A C 1
ATOM 1689 O O . SER A 1 215 ? 21.227 27.827 23.086 1.00 9.66 204 SER A O 1
ATOM 1692 N N . SER A 1 216 ? 19.674 29.304 22.380 1.00 9.53 205 SER A N 1
ATOM 1693 C CA . SER A 1 216 ? 18.898 28.338 21.614 1.00 9.63 205 SER A CA 1
ATOM 1694 C C . SER A 1 216 ? 18.179 29.058 20.482 1.00 10.61 205 SER A C 1
ATOM 1695 O O . SER A 1 216 ? 17.824 30.231 20.613 1.00 9.59 205 SER A O 1
ATOM 1698 N N . ASN A 1 217 ? 17.975 28.354 19.372 1.00 11.27 206 ASN A N 1
ATOM 1699 C CA . ASN A 1 217 ? 17.260 28.915 18.228 1.00 12.67 206 ASN A CA 1
ATOM 1700 C C . ASN A 1 217 ? 15.770 28.661 18.399 1.00 15.17 206 ASN A C 1
ATOM 1701 O O . ASN A 1 217 ? 14.953 29.191 17.646 1.00 15.20 206 ASN A O 1
ATOM 1706 N N . PHE A 1 218 ? 15.425 27.838 19.383 1.00 17.27 207 PHE A N 1
ATOM 1707 C CA . PHE A 1 218 ? 14.032 27.488 19.637 1.00 21.69 207 PHE A CA 1
ATOM 1708 C C . PHE A 1 218 ? 13.483 28.175 20.882 1.00 23.85 207 PHE A C 1
ATOM 1709 O O . PHE A 1 218 ? 13.388 27.507 21.933 1.00 26.81 207 PHE A O 1
#

Radius of gyration: 16.25 Å; Cα contacts (8 Å, |Δi|>4): 471; chains: 1; bounding box: 40×45×44 Å

Solvent-accessible surface area: 9965 Å² total; per-residue (Å²): 174,103,168,130,176,83,151,9,68,54,88,77,116,144,29,25,67,2,0,9,4,16,55,208,25,18,107,22,81,12,86,27,0,88,106,77,40,9,74,0,0,0,0,20,0,0,36,6,45,198,82,91,0,158,57,0,97,78,1,18,83,12,0,53,133,54,60,3,25,0,0,0,24,0,28,0,73,4,94,87,43,10,117,66,0,0,48,38,1,13,90,15,3,92,110,13,44,1,101,93,17,44,0,26,2,0,0,10,0,53,40,37,68,78,31,42,64,151,85,0,0,35,57,0,38,85,2,0,72,15,1,50,155,54,15,3,53,61,1,0,0,22,0,92,16,61,6,0,57,96,45,7,29,72,61,0,32,130,23,38,0,4,0,5,55,89,76,58,88,47,6,21,96,25,112,21,14,30,68,5,10,0,0,4,35,26,89,115,12,113,7,44,27,14,111,56,39,1,38,34,2,2,0,27,126,119,0,41,38,125,60,71,108,173

InterPro domains:
  IPR002053 Glycoside hydrolase, family 25 [PF01183] (12-187)
  IPR002053 Glycoside hydrolase, family 25 [PS51904] (8-211)
  IPR003646 SH3-like domain, bacterial-type [PF08239] (221-273)
  IPR003646 SH3-like domain, bacterial-type [PF08239] (286-340)
  IPR003646 SH3-like domain, bacterial-type [PS51781] (212-276)
  IPR003646 SH3-like domain, bacterial-type [PS51781] (278-342)
  IPR003646 SH3-like domain, bacterial-type [SM00287] (212-276)
  IPR003646 SH3-like domain, bacterial-type [SM00287] (278-342)
  IPR017853 Glycoside hydrolase superfamily [SSF51445] (8-197)
  IPR018077 Glycoside hydrolase, family 25 subgroup [SM00641] (9-115)
  IPR036028 SH3-like domain superfamily [SSF50044] (247-27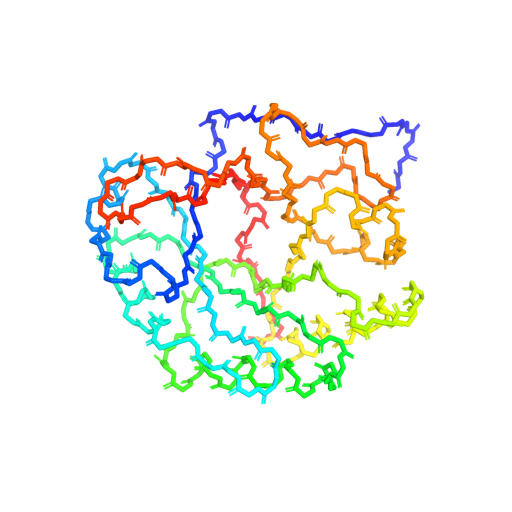7)

Sequence (214 aa):
VHHHHHHMQSRNNNNLKGIDVSNWKGNINFESVKNDGVEVVYIKATEGNYFKDKYAKQNYEGAKEQGLSVGFYHFFRANKGAKDQANFFIDYLNEIGAVNYDCKLALDIETTEGVGVRDLTSMCIEFLEEVKRLTGKEVVVYTYTSFANNNLDSRLGNYPVWIAHYGVNTPGANNIWSSWVGFQYSENGSVAGVNGGCDMNEFTEEIFIDSSNF

Foldseek 3Di:
DDPDDFAEDFDDPPFAKEFEDFCVFPFFQQLQLVVQRHAEYEYEAEEALDGGGPCRLVVLVNNVVNPHAYEYEYEYDVVHQLLSSLCSRVVRCVVSPVPDHWFAYEYEYEDQNPPAAVSSQVSPVSNQVSNCVVFQWHHEYEYEAVCQAHRYDQVCLVHAYAYEDEDGRTGDDGPRYRYHQKYFHFQADDGTRTPGGITIMGGHPNRTIDGGND

B-factor: mean 12.89, std 8.05, range [5.11, 47.75]

Nearest PDB structures (foldseek):
  4kru-assembly1_A  TM=1.005E+00  e=5.154E-48  Clostridium phage phiSM101
  4krt-assembly2_B  TM=9.845E-01  e=6.782E-40  Clostridium phage phiSM101
  1jfx-assembly1_A  TM=8.688E-01  e=6.168E-18  Streptomyces coelicolor
  6zm8-assembly1_A  TM=8.778E-01  e=5.921E-13  Sodiomyces alcalophilus
  2wag-assembly1_A-2  TM=8.079E-01  e=1.298E-13  Bacillus anthracis str. Ames